Protein AF-A0A2K9F4U9-F1 (afdb_monomer_lite)

Foldseek 3Di:
DDFPPDEAEDEDALVRVLVVVLVQVVLLQVVLCVVLVDDPVLNVVVVVVSVVVSVVSVQQVLQDAFAWDQGSVRHIYTYGYCVSCLQAQQNDDLSNQLRVQLRSVLSVLCVLAVPLCSCPPPSCCVSSVNPQFPVQLQSSQVSNLRSQVSSCVVVVHGRDPCDPSGRDHHPSNVVVCVVCVVVCCSRHPLLNVLCCCQACNDPVGHHCHPVLVSLLSLDPQLTHGPVCSVPSPVSCVRCVVVSVPDDPPDNDDPDPDD

Radius of gyration: 19.05 Å; chains: 1; bounding box: 49×37×53 Å

Sequence (258 aa):
MGLPAELTIRMFNPRAWRTRVMDNMRGMFAEEVRALTPDPLAVKNAYRQLRVQGVGLRLTWMLFGPRTVTLPDGTREIWFMPDSARHAGIYHHDELTLAFAHELIHPAQHHRSPELLATFGTPFPQQRGLAGRAVMPFVEGHATWGGIRIATEVLGHAPEKNGPDRQTPSRRFRFWHRGFRDSRKATYEDPVAFFTQVIEGTDEEPGLGVDRFNGVWADIDCFPTTEEMSNAKRWLERVRPLLAETHPGSSVRIGDDR

Structure (mmCIF, N/CA/C/O backbone):
data_AF-A0A2K9F4U9-F1
#
_entry.id   AF-A0A2K9F4U9-F1
#
loop_
_atom_site.group_PDB
_atom_site.id
_atom_site.type_symbol
_atom_site.label_atom_id
_atom_site.label_alt_id
_atom_site.label_comp_id
_atom_site.label_asym_id
_atom_site.label_entity_id
_atom_site.label_seq_id
_atom_site.pdbx_PDB_ins_code
_atom_site.Cartn_x
_atom_site.Cartn_y
_atom_site.Cartn_z
_atom_site.occupancy
_atom_site.B_iso_or_equiv
_atom_site.auth_seq_id
_atom_site.auth_comp_id
_atom_site.auth_asym_id
_atom_site.auth_atom_id
_atom_site.pdbx_PDB_model_num
ATOM 1 N N . MET A 1 1 ? -10.613 -20.099 6.092 1.00 45.94 1 MET A N 1
ATOM 2 C CA . MET A 1 1 ? -9.183 -20.354 5.804 1.00 45.94 1 MET A CA 1
ATOM 3 C C . MET A 1 1 ? -8.356 -19.245 6.440 1.00 45.94 1 MET A C 1
ATOM 5 O O . MET A 1 1 ? -8.706 -18.089 6.233 1.00 45.94 1 MET A O 1
ATOM 9 N N . GLY A 1 2 ? -7.356 -19.596 7.256 1.00 56.34 2 GLY A N 1
ATOM 10 C CA . GLY A 1 2 ? -6.554 -18.660 8.063 1.00 56.34 2 GLY A CA 1
ATOM 11 C C . GLY A 1 2 ? -5.417 -17.974 7.296 1.00 56.34 2 GLY A C 1
ATOM 12 O O . GLY A 1 2 ? -5.205 -18.274 6.126 1.00 56.34 2 GLY A O 1
ATOM 13 N N . LEU A 1 3 ? -4.726 -17.048 7.969 1.00 67.69 3 LEU A N 1
ATOM 14 C CA . LEU A 1 3 ? -3.508 -16.366 7.500 1.00 67.69 3 LEU A CA 1
ATOM 15 C C . LEU A 1 3 ? -2.407 -17.373 7.098 1.00 67.69 3 LEU A C 1
ATOM 17 O O . LEU A 1 3 ? -2.461 -18.523 7.544 1.00 67.69 3 LEU A O 1
ATOM 21 N N . PRO A 1 4 ? -1.406 -16.974 6.282 1.00 67.81 4 PRO A N 1
ATOM 22 C CA . PRO A 1 4 ? -0.269 -17.843 5.979 1.00 67.81 4 PRO A CA 1
ATOM 23 C C . PRO A 1 4 ? 0.388 -18.346 7.271 1.00 67.81 4 PRO A C 1
ATOM 25 O O . PRO A 1 4 ? 0.605 -17.571 8.201 1.00 67.81 4 PRO A O 1
ATOM 28 N N . ALA A 1 5 ? 0.691 -19.647 7.317 1.00 72.19 5 ALA A N 1
ATOM 29 C CA . ALA A 1 5 ? 1.246 -20.304 8.503 1.00 72.19 5 ALA A CA 1
ATOM 30 C C . ALA A 1 5 ? 2.619 -19.741 8.905 1.00 72.19 5 ALA A C 1
ATOM 32 O O . ALA A 1 5 ? 2.974 -19.755 10.080 1.00 72.19 5 ALA A O 1
ATOM 33 N N . GLU A 1 6 ? 3.368 -19.223 7.931 1.00 82.19 6 GLU A N 1
ATOM 34 C CA . GLU A 1 6 ? 4.680 -18.623 8.130 1.00 82.19 6 GLU A CA 1
ATOM 35 C C . GLU A 1 6 ? 4.812 -17.355 7.281 1.00 82.19 6 GLU A C 1
ATOM 37 O O . GLU A 1 6 ? 4.366 -17.303 6.133 1.00 82.19 6 GLU A O 1
ATOM 42 N N . LEU A 1 7 ? 5.460 -16.333 7.843 1.00 87.06 7 LEU A N 1
ATOM 43 C CA . LEU A 1 7 ? 5.813 -15.105 7.141 1.00 87.06 7 LEU A CA 1
ATOM 44 C C . LEU A 1 7 ? 7.300 -14.825 7.336 1.00 87.06 7 LEU A C 1
ATOM 46 O O . LEU A 1 7 ? 7.783 -14.695 8.460 1.00 87.06 7 LEU A O 1
ATOM 50 N N . THR A 1 8 ? 8.032 -14.704 6.231 1.00 93.19 8 THR A N 1
ATOM 51 C CA . THR A 1 8 ? 9.468 -14.418 6.278 1.00 93.19 8 THR A CA 1
ATOM 52 C C . THR A 1 8 ? 9.719 -12.914 6.253 1.00 93.19 8 THR A C 1
ATOM 54 O O . THR A 1 8 ? 9.313 -12.224 5.316 1.00 93.19 8 THR A O 1
ATOM 57 N N . ILE A 1 9 ? 10.470 -12.414 7.238 1.00 94.94 9 ILE A N 1
ATOM 58 C CA . ILE A 1 9 ? 11.020 -11.055 7.232 1.00 94.94 9 ILE A CA 1
ATOM 59 C C . ILE A 1 9 ? 12.493 -11.131 6.828 1.00 94.94 9 ILE A C 1
ATOM 61 O O . ILE A 1 9 ? 13.310 -11.742 7.518 1.00 94.94 9 ILE A O 1
ATOM 65 N N . ARG A 1 10 ? 12.857 -10.501 5.708 1.00 96.38 10 ARG A N 1
ATOM 66 C CA . ARG A 1 10 ? 14.240 -10.441 5.221 1.00 96.38 10 ARG A CA 1
ATOM 67 C C . ARG A 1 10 ? 14.824 -9.054 5.390 1.00 96.38 10 ARG A C 1
ATOM 69 O O . ARG A 1 10 ? 14.251 -8.061 4.947 1.00 96.38 10 ARG A O 1
ATOM 76 N N . MET A 1 11 ? 16.017 -9.005 5.966 1.00 96.75 11 MET A N 1
ATOM 77 C CA . MET A 1 11 ? 16.773 -7.770 6.121 1.00 96.75 11 MET A CA 1
ATOM 78 C C . MET A 1 11 ? 17.821 -7.627 5.026 1.00 96.75 11 MET A C 1
ATOM 80 O O . MET A 1 11 ? 18.523 -8.579 4.685 1.00 96.75 11 MET A O 1
ATOM 84 N N . PHE A 1 12 ? 17.961 -6.412 4.509 1.00 96.50 12 PHE A N 1
ATOM 85 C CA . PHE A 1 12 ? 18.900 -6.103 3.441 1.00 96.50 12 PHE A CA 1
ATOM 86 C C . PHE A 1 12 ? 19.674 -4.823 3.733 1.00 96.50 12 PHE A C 1
ATOM 88 O O . PHE A 1 12 ? 19.147 -3.860 4.291 1.00 96.50 12 PHE A O 1
ATOM 95 N N . ASN A 1 13 ? 20.913 -4.771 3.242 1.00 96.38 13 ASN A N 1
ATOM 96 C CA . ASN A 1 13 ? 21.554 -3.486 2.981 1.00 96.38 13 ASN A CA 1
ATOM 97 C C . ASN A 1 13 ? 20.950 -2.842 1.709 1.00 96.38 13 ASN A C 1
ATOM 99 O O . ASN A 1 13 ? 20.410 -3.557 0.855 1.00 96.38 13 ASN A O 1
ATOM 103 N N . PRO A 1 14 ? 21.086 -1.517 1.512 1.00 94.56 14 PRO A N 1
ATOM 104 C CA . PRO A 1 14 ? 20.441 -0.821 0.393 1.00 94.56 14 PRO A CA 1
ATOM 105 C C . PRO A 1 14 ? 20.809 -1.349 -1.003 1.00 94.56 14 PRO A C 1
ATOM 107 O O . PRO A 1 14 ? 19.985 -1.341 -1.921 1.00 94.56 14 PRO A O 1
ATOM 110 N N . ARG A 1 15 ? 22.049 -1.824 -1.194 1.00 94.88 15 ARG A N 1
ATOM 111 C CA . ARG A 1 15 ? 22.501 -2.365 -2.486 1.00 94.88 15 ARG A CA 1
ATOM 112 C C . ARG A 1 15 ? 21.833 -3.706 -2.786 1.00 94.88 15 ARG A C 1
ATOM 114 O O . ARG A 1 15 ? 21.374 -3.902 -3.915 1.00 94.88 15 ARG A O 1
ATOM 121 N N . ALA A 1 16 ? 21.798 -4.601 -1.802 1.00 96.12 16 ALA A N 1
ATOM 122 C CA . ALA A 1 16 ? 21.159 -5.907 -1.912 1.00 96.12 16 ALA A CA 1
ATOM 123 C C . ALA A 1 16 ? 19.650 -5.753 -2.131 1.00 96.12 16 ALA A C 1
ATOM 125 O O . ALA A 1 16 ? 19.118 -6.323 -3.080 1.00 96.12 16 ALA A O 1
ATOM 126 N N . TRP A 1 17 ? 18.999 -4.885 -1.348 1.00 95.75 17 TRP A N 1
ATOM 127 C CA . TRP A 1 17 ? 17.575 -4.583 -1.490 1.00 95.75 17 TRP A CA 1
ATOM 128 C C . TRP A 1 17 ? 17.225 -4.116 -2.900 1.00 95.75 17 TRP A C 1
ATOM 130 O O . TRP A 1 17 ? 16.372 -4.702 -3.553 1.00 95.75 17 TRP A O 1
ATOM 140 N N . ARG A 1 18 ? 17.933 -3.105 -3.421 1.00 94.94 18 ARG A N 1
ATOM 141 C CA . ARG A 1 18 ? 17.656 -2.576 -4.763 1.00 94.94 18 ARG A CA 1
ATOM 142 C C . ARG A 1 18 ? 17.819 -3.646 -5.840 1.00 94.94 18 ARG A C 1
ATOM 144 O O . ARG A 1 18 ? 17.037 -3.678 -6.781 1.00 94.94 18 ARG A O 1
ATOM 151 N N . THR A 1 19 ? 18.846 -4.486 -5.723 1.00 94.94 19 THR A N 1
ATOM 152 C CA . THR A 1 19 ? 19.072 -5.588 -6.671 1.00 94.94 19 THR A CA 1
ATOM 153 C C . THR A 1 19 ? 17.878 -6.537 -6.645 1.00 94.94 19 THR A C 1
ATOM 155 O O . THR A 1 19 ? 17.263 -6.769 -7.680 1.00 94.94 19 THR A O 1
ATOM 158 N N . ARG A 1 20 ? 17.465 -6.956 -5.445 1.00 94.88 20 ARG A N 1
ATOM 159 C CA . ARG A 1 20 ? 16.332 -7.857 -5.242 1.00 94.88 20 ARG A CA 1
ATOM 160 C C . ARG A 1 20 ? 15.001 -7.267 -5.729 1.00 94.88 20 ARG A C 1
ATOM 162 O O . ARG A 1 20 ? 14.252 -7.968 -6.398 1.00 94.88 20 ARG A O 1
ATOM 169 N N . VAL A 1 21 ? 14.735 -5.983 -5.474 1.00 93.31 21 VAL A N 1
ATOM 170 C CA . VAL A 1 21 ? 13.553 -5.270 -5.999 1.00 93.31 21 VAL A CA 1
ATOM 171 C C . VAL A 1 21 ? 13.544 -5.267 -7.521 1.00 93.31 21 VAL A C 1
ATOM 173 O O . VAL A 1 21 ? 12.526 -5.596 -8.122 1.00 93.31 21 VAL A O 1
ATOM 176 N N . MET A 1 22 ? 14.671 -4.932 -8.152 1.00 93.50 22 MET A N 1
ATOM 177 C CA . MET A 1 22 ? 14.753 -4.901 -9.611 1.00 93.50 22 MET A CA 1
ATOM 178 C C . MET A 1 22 ? 14.579 -6.286 -10.230 1.00 93.50 22 MET A C 1
ATOM 180 O O . MET A 1 22 ? 13.930 -6.400 -11.266 1.00 93.50 22 MET A O 1
ATOM 184 N N . ASP A 1 23 ? 15.136 -7.328 -9.616 1.00 93.50 23 ASP A N 1
ATOM 185 C CA . ASP A 1 23 ? 14.969 -8.701 -10.093 1.00 93.50 23 ASP A CA 1
ATOM 186 C C . ASP A 1 23 ? 13.518 -9.168 -9.943 1.00 93.50 23 ASP A C 1
ATOM 188 O O . ASP A 1 23 ? 12.963 -9.734 -10.882 1.00 93.50 23 ASP A O 1
ATOM 192 N N . ASN A 1 24 ? 12.868 -8.837 -8.824 1.00 91.81 24 ASN A N 1
ATOM 193 C CA . ASN A 1 24 ? 11.456 -9.143 -8.609 1.00 91.81 24 ASN A CA 1
ATOM 194 C C . ASN A 1 24 ? 10.552 -8.441 -9.626 1.00 91.81 24 ASN A C 1
ATOM 196 O O . ASN A 1 24 ? 9.733 -9.083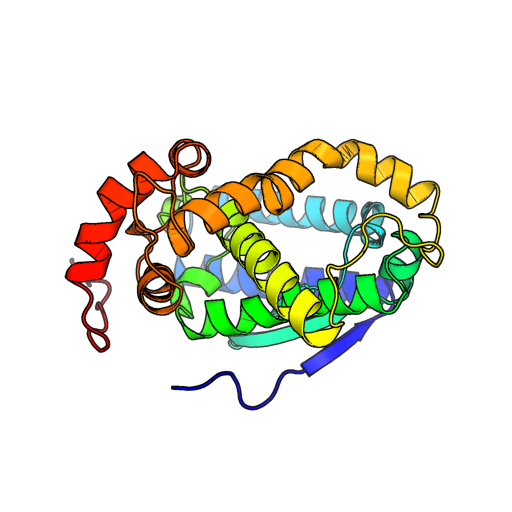 -10.274 1.00 91.81 24 ASN A O 1
ATOM 200 N N . MET A 1 25 ? 10.755 -7.136 -9.836 1.00 90.62 25 MET A N 1
ATOM 201 C CA . MET A 1 25 ? 10.002 -6.368 -10.831 1.00 90.62 25 MET A CA 1
ATOM 202 C C . MET A 1 25 ? 10.194 -6.918 -12.249 1.00 90.62 25 MET A C 1
ATOM 204 O O . MET A 1 25 ? 9.241 -6.952 -13.019 1.00 90.62 25 MET A O 1
ATOM 208 N N . ARG A 1 26 ? 11.405 -7.372 -12.610 1.00 91.31 26 ARG A N 1
ATOM 209 C CA . ARG A 1 26 ? 11.649 -8.032 -13.906 1.00 91.31 26 ARG A CA 1
ATOM 210 C C . ARG A 1 26 ? 10.908 -9.360 -14.022 1.00 91.31 26 ARG A C 1
ATOM 212 O O . ARG A 1 26 ? 10.376 -9.630 -15.094 1.00 91.31 26 ARG A O 1
ATOM 219 N N . GLY A 1 27 ? 10.892 -10.163 -12.956 1.00 90.06 27 GLY A N 1
ATOM 220 C CA . GLY A 1 27 ? 10.167 -11.434 -12.901 1.00 90.06 27 GLY A CA 1
ATOM 221 C C . GLY A 1 27 ? 8.668 -11.236 -13.112 1.00 90.06 27 GLY A C 1
ATOM 222 O O . GLY A 1 27 ? 8.122 -11.756 -14.081 1.00 90.06 27 GLY A O 1
ATOM 223 N N . MET A 1 28 ? 8.050 -10.378 -12.294 1.00 88.19 28 MET A N 1
ATOM 224 C CA . MET A 1 28 ? 6.629 -10.027 -12.416 1.00 88.19 28 MET A CA 1
ATOM 225 C C . MET A 1 28 ? 6.300 -9.452 -13.800 1.00 88.19 28 MET A C 1
ATOM 227 O O . MET A 1 28 ? 5.303 -9.809 -14.417 1.00 88.19 28 MET A O 1
ATOM 231 N N . PHE A 1 29 ? 7.167 -8.587 -14.335 1.00 89.62 29 PHE A N 1
ATOM 232 C CA . PHE A 1 29 ? 6.974 -8.024 -15.669 1.00 89.62 29 PHE A CA 1
ATOM 233 C C . PHE A 1 29 ? 7.012 -9.098 -16.768 1.00 89.62 29 PHE A C 1
ATOM 235 O O . PHE A 1 29 ? 6.195 -9.075 -17.685 1.00 89.62 29 PHE A O 1
ATOM 242 N N . ALA A 1 30 ? 7.941 -10.053 -16.685 1.00 89.38 30 ALA A N 1
ATOM 243 C CA . ALA A 1 30 ? 8.022 -11.158 -17.638 1.00 89.38 30 ALA A CA 1
ATOM 244 C C . ALA A 1 30 ? 6.801 -12.090 -17.556 1.00 89.38 30 ALA A C 1
ATOM 246 O O . ALA A 1 30 ? 6.380 -12.641 -18.571 1.00 89.38 30 ALA A O 1
ATOM 247 N N . GLU A 1 31 ? 6.221 -12.269 -16.370 1.00 88.44 31 GLU A N 1
ATOM 248 C CA . GLU A 1 31 ? 4.958 -12.990 -16.186 1.00 88.44 31 GLU A CA 1
ATOM 249 C C . GLU A 1 31 ? 3.781 -12.257 -16.825 1.00 88.44 31 GLU A C 1
ATOM 251 O O . GLU A 1 31 ? 3.060 -12.869 -17.608 1.00 88.44 31 GLU A O 1
ATOM 256 N N . GLU A 1 32 ? 3.647 -10.948 -16.604 1.00 89.12 32 GLU A N 1
ATOM 257 C CA . GLU A 1 32 ? 2.588 -10.139 -17.223 1.00 89.12 32 GLU A CA 1
ATOM 258 C C . GLU A 1 32 ? 2.671 -10.145 -18.754 1.00 89.12 32 GLU A C 1
ATOM 260 O O . GLU A 1 32 ? 1.657 -10.303 -19.431 1.00 89.12 32 GLU A O 1
ATOM 265 N N . VAL A 1 33 ? 3.877 -10.026 -19.324 1.00 90.88 33 VAL A N 1
ATOM 266 C CA . VAL A 1 33 ? 4.064 -10.086 -20.783 1.00 90.88 33 VAL A CA 1
ATOM 267 C C . VAL A 1 33 ? 3.671 -11.455 -21.341 1.00 90.88 33 VAL A C 1
ATOM 269 O O . VAL A 1 33 ? 3.057 -11.518 -22.404 1.00 90.88 33 VAL A O 1
ATOM 272 N N . ARG A 1 34 ? 3.991 -12.548 -20.635 1.00 90.25 34 ARG A N 1
ATOM 273 C CA . ARG A 1 34 ? 3.574 -13.900 -21.041 1.00 90.25 34 ARG A CA 1
ATOM 274 C C . ARG A 1 34 ? 2.063 -14.093 -20.937 1.00 90.25 34 ARG A C 1
ATOM 276 O O . ARG A 1 34 ? 1.495 -14.738 -21.806 1.00 90.25 34 ARG A O 1
ATOM 283 N N . ALA A 1 35 ? 1.438 -13.557 -19.891 1.00 88.81 35 ALA A N 1
ATOM 284 C CA . ALA A 1 35 ? 0.016 -13.743 -19.628 1.00 88.81 35 ALA A CA 1
ATOM 285 C C . ALA A 1 35 ? -0.880 -12.915 -20.560 1.00 88.81 35 ALA A C 1
ATOM 287 O O . ALA A 1 35 ? -1.912 -13.402 -21.007 1.00 88.81 35 ALA A O 1
ATOM 288 N N . LEU A 1 36 ? -0.504 -11.666 -20.846 1.00 89.94 36 LEU A N 1
ATOM 289 C CA . LEU A 1 36 ? -1.352 -10.725 -21.587 1.00 89.94 36 LEU A CA 1
ATOM 290 C C . LEU A 1 36 ? -0.991 -10.612 -23.067 1.00 89.94 36 LEU A C 1
ATOM 292 O O . LEU A 1 36 ? -1.756 -10.043 -23.840 1.00 89.94 36 LEU A O 1
ATOM 296 N N . THR A 1 37 ? 0.173 -11.130 -23.469 1.00 91.31 37 THR A N 1
ATOM 297 C CA . THR A 1 37 ? 0.702 -11.023 -24.841 1.00 91.31 37 THR A CA 1
ATOM 298 C C . THR A 1 37 ? 0.572 -9.597 -25.423 1.00 91.31 37 THR A C 1
ATOM 300 O O . THR A 1 37 ? 0.036 -9.406 -26.515 1.00 91.31 37 THR A O 1
ATOM 303 N N . PRO A 1 38 ? 1.006 -8.556 -24.684 1.00 90.00 38 PRO A N 1
ATOM 304 C CA . PRO A 1 38 ? 0.778 -7.169 -25.066 1.00 90.00 38 PRO A CA 1
ATOM 305 C C . PRO A 1 38 ? 1.554 -6.791 -26.332 1.00 90.00 38 PRO A C 1
ATOM 307 O O . PRO A 1 38 ? 2.563 -7.405 -26.685 1.00 90.00 38 PRO A O 1
ATOM 310 N N . ASP A 1 39 ? 1.106 -5.718 -26.981 1.00 92.62 39 ASP A N 1
ATOM 311 C CA . ASP A 1 39 ? 1.761 -5.167 -28.166 1.00 92.62 39 ASP A CA 1
ATOM 312 C C . ASP A 1 39 ? 3.266 -4.864 -27.914 1.00 92.62 39 ASP A C 1
ATOM 314 O O . ASP A 1 39 ? 3.640 -4.365 -26.841 1.00 92.62 39 ASP A O 1
ATOM 318 N N . PRO A 1 40 ? 4.158 -5.117 -28.896 1.00 93.44 40 PRO A N 1
ATOM 319 C CA . PRO A 1 40 ? 5.594 -4.883 -28.747 1.00 93.44 40 PRO A CA 1
ATOM 320 C C . PRO A 1 40 ? 5.994 -3.458 -28.329 1.00 93.44 40 PRO A C 1
ATOM 322 O O . PRO A 1 40 ? 6.989 -3.284 -27.613 1.00 93.44 40 PRO A O 1
ATOM 325 N N . LEU A 1 41 ? 5.256 -2.424 -28.750 1.00 93.75 41 LEU A N 1
ATOM 326 C CA . LEU A 1 41 ? 5.534 -1.046 -28.340 1.00 93.75 41 LEU A CA 1
ATOM 327 C C . LEU A 1 41 ? 5.185 -0.834 -26.859 1.00 93.75 41 LEU A C 1
ATOM 329 O O . LEU A 1 41 ? 5.966 -0.199 -26.141 1.00 93.75 41 LEU A O 1
ATOM 333 N N . ALA A 1 42 ? 4.083 -1.412 -26.375 1.00 91.75 42 ALA A N 1
ATOM 334 C CA . ALA A 1 42 ? 3.734 -1.411 -24.953 1.00 91.75 42 ALA A CA 1
ATOM 335 C C . ALA A 1 42 ? 4.815 -2.103 -24.100 1.00 91.75 42 ALA A C 1
ATOM 337 O O . ALA A 1 42 ? 5.274 -1.532 -23.104 1.00 91.75 42 ALA A O 1
ATOM 338 N N . VAL A 1 43 ? 5.316 -3.265 -24.540 1.00 93.81 43 VAL A N 1
ATOM 339 C CA . VAL A 1 43 ? 6.429 -3.977 -23.878 1.00 93.81 43 VAL A CA 1
ATOM 340 C C . VAL A 1 43 ? 7.681 -3.100 -23.800 1.00 93.81 43 VAL A C 1
ATOM 342 O O . VAL A 1 43 ? 8.296 -2.956 -22.738 1.00 93.81 43 VAL A O 1
ATOM 345 N N . LYS A 1 44 ? 8.056 -2.461 -24.916 1.00 93.62 44 LYS A N 1
ATOM 346 C CA . LYS A 1 44 ? 9.224 -1.569 -24.986 1.00 93.62 44 LYS A CA 1
ATOM 347 C C . LYS A 1 44 ? 9.098 -0.384 -24.025 1.00 93.62 44 LYS A C 1
ATOM 349 O O . LYS A 1 44 ? 10.070 -0.036 -23.346 1.00 93.62 44 LYS A O 1
ATOM 354 N N . ASN A 1 45 ? 7.920 0.233 -23.957 1.00 91.81 45 ASN A N 1
ATOM 355 C CA . ASN A 1 45 ? 7.655 1.366 -23.073 1.00 91.81 45 ASN A CA 1
ATOM 356 C C . ASN A 1 45 ? 7.737 0.968 -21.599 1.00 91.81 45 ASN A C 1
ATOM 358 O O . ASN A 1 45 ? 8.381 1.668 -20.812 1.00 91.81 45 ASN A O 1
ATOM 362 N N . ALA A 1 46 ? 7.177 -0.180 -21.231 1.00 89.81 46 ALA A N 1
ATOM 363 C CA . ALA A 1 46 ? 7.224 -0.650 -19.857 1.00 89.81 46 ALA A CA 1
ATOM 364 C C . ALA A 1 46 ? 8.650 -1.041 -19.413 1.00 89.81 46 ALA A C 1
ATOM 366 O O . ALA A 1 46 ? 9.090 -0.636 -18.334 1.00 89.81 46 ALA A O 1
ATOM 367 N N . TYR A 1 47 ? 9.459 -1.680 -20.270 1.00 90.94 47 TYR A N 1
ATOM 368 C CA . TYR A 1 47 ? 10.885 -1.895 -19.965 1.00 90.94 47 TYR A CA 1
ATOM 369 C C . TYR A 1 47 ? 11.664 -0.585 -19.791 1.00 90.94 47 TYR A C 1
ATOM 371 O O . TYR A 1 47 ? 12.587 -0.509 -18.972 1.00 90.94 47 TYR A O 1
ATOM 379 N N . ARG A 1 48 ? 11.317 0.466 -20.545 1.00 92.38 48 ARG A N 1
ATOM 380 C CA . ARG A 1 48 ? 11.915 1.795 -20.360 1.00 92.38 48 ARG A CA 1
ATOM 381 C C . ARG A 1 48 ? 11.556 2.370 -18.990 1.00 92.38 48 ARG A C 1
ATOM 383 O O . ARG A 1 48 ? 12.450 2.877 -18.313 1.00 92.38 48 ARG A O 1
ATOM 390 N N . GLN A 1 49 ? 10.299 2.255 -18.562 1.00 89.56 49 GLN A N 1
ATOM 391 C CA . GLN A 1 49 ? 9.867 2.679 -17.226 1.00 89.56 49 GLN A CA 1
ATOM 392 C C . GLN A 1 49 ? 10.604 1.910 -16.123 1.00 89.56 49 GLN A C 1
ATOM 394 O O . GLN A 1 49 ? 11.123 2.533 -15.198 1.00 89.56 49 GLN A O 1
ATOM 399 N N . LEU A 1 50 ? 10.761 0.590 -16.262 1.00 89.81 50 LEU A N 1
ATOM 400 C CA . LEU A 1 50 ? 11.505 -0.235 -15.306 1.00 89.81 50 LEU A CA 1
ATOM 401 C C . LEU A 1 50 ? 12.964 0.232 -15.142 1.00 89.81 50 LEU A C 1
ATOM 403 O O . LEU A 1 50 ? 13.488 0.302 -14.030 1.00 89.81 50 LEU A O 1
ATOM 407 N N . ARG A 1 51 ? 13.631 0.627 -16.236 1.00 90.56 51 ARG A N 1
ATOM 408 C CA . ARG A 1 51 ? 14.989 1.204 -16.168 1.00 90.56 51 ARG A CA 1
ATOM 409 C C . ARG A 1 51 ? 15.019 2.525 -15.396 1.00 90.56 51 ARG A C 1
ATOM 411 O O . ARG A 1 51 ? 15.923 2.728 -14.586 1.00 90.56 51 ARG A O 1
ATOM 418 N N . VAL A 1 52 ? 14.040 3.404 -15.624 1.00 91.50 52 VAL A N 1
ATOM 419 C CA . VAL A 1 52 ? 13.912 4.681 -14.898 1.00 91.50 52 VAL A CA 1
ATOM 420 C C . VAL A 1 52 ? 13.660 4.435 -13.409 1.00 91.50 52 VAL A C 1
ATOM 422 O O . VAL A 1 52 ? 14.310 5.066 -12.572 1.00 91.50 52 VAL A O 1
ATOM 425 N N . GLN A 1 53 ? 12.806 3.467 -13.063 1.00 89.81 53 GLN A N 1
ATOM 426 C CA . GLN A 1 53 ? 12.567 3.075 -11.672 1.00 89.81 53 GLN A CA 1
ATOM 427 C C . GLN A 1 53 ? 13.854 2.622 -10.976 1.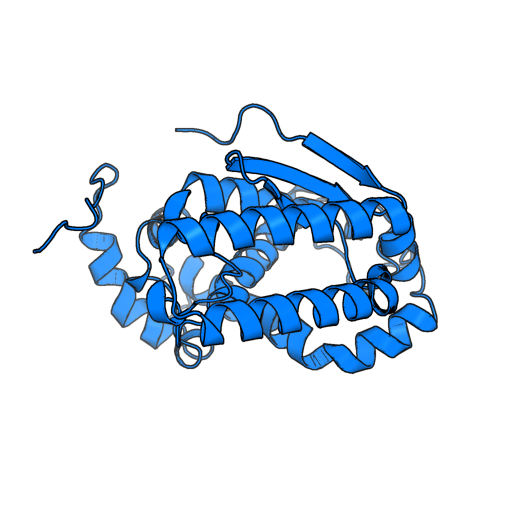00 89.81 53 GLN A C 1
ATOM 429 O O . GLN A 1 53 ? 14.111 3.047 -9.853 1.00 89.81 53 GLN A O 1
ATOM 434 N N . GLY A 1 54 ? 14.720 1.853 -11.644 1.00 90.75 54 GLY A N 1
ATOM 435 C CA . GLY A 1 54 ? 16.006 1.440 -11.069 1.00 90.75 54 GLY A CA 1
ATOM 436 C C . GLY A 1 54 ? 16.914 2.612 -10.669 1.00 90.75 54 GLY A C 1
ATOM 437 O O . GLY A 1 54 ? 17.581 2.561 -9.629 1.00 90.75 54 GLY A O 1
ATOM 438 N N . VAL A 1 55 ? 16.909 3.696 -11.452 1.00 92.19 55 VAL A N 1
ATOM 439 C CA . VAL A 1 55 ? 17.606 4.946 -11.099 1.00 92.19 55 VAL A CA 1
ATOM 440 C C . VAL A 1 55 ? 16.910 5.636 -9.925 1.00 92.19 55 VAL A C 1
ATOM 442 O O . VAL A 1 55 ? 17.585 6.035 -8.976 1.00 92.19 55 VAL A O 1
ATOM 445 N N . GLY A 1 56 ? 15.576 5.709 -9.946 1.00 91.88 56 GLY A N 1
ATOM 446 C CA . GLY A 1 56 ? 14.769 6.245 -8.849 1.00 91.88 56 GLY A CA 1
ATOM 447 C C . GLY A 1 56 ? 15.086 5.569 -7.513 1.00 91.88 56 GLY A C 1
ATOM 448 O O . GLY A 1 56 ? 15.504 6.241 -6.573 1.00 91.88 56 GLY A O 1
ATOM 449 N N . LEU A 1 57 ? 15.030 4.234 -7.463 1.00 93.38 57 LEU A N 1
ATOM 450 C CA . LEU A 1 57 ? 15.326 3.435 -6.267 1.00 93.38 57 LEU A CA 1
ATOM 451 C C . LEU A 1 57 ? 16.730 3.706 -5.714 1.00 93.38 57 LEU A C 1
ATOM 453 O O . LEU A 1 57 ? 16.927 3.748 -4.503 1.00 93.38 57 LEU A O 1
ATOM 457 N N . ARG A 1 58 ? 17.730 3.935 -6.576 1.00 93.50 58 ARG A N 1
ATOM 458 C CA . ARG A 1 58 ? 19.083 4.307 -6.127 1.00 93.50 58 ARG A CA 1
ATOM 459 C C . ARG A 1 58 ? 19.104 5.653 -5.396 1.00 93.50 58 ARG A C 1
ATOM 461 O O . ARG A 1 58 ? 19.927 5.835 -4.495 1.00 93.50 58 ARG A O 1
ATOM 468 N N . LEU A 1 59 ? 18.271 6.601 -5.805 1.00 93.50 59 LEU A N 1
ATOM 469 C CA . LEU A 1 59 ? 18.249 7.946 -5.239 1.00 93.50 59 LEU A CA 1
ATOM 470 C C . LEU A 1 59 ? 17.414 8.014 -3.961 1.00 93.50 59 LEU A C 1
ATOM 472 O O . LEU A 1 59 ? 17.846 8.686 -3.020 1.00 93.50 59 LEU A O 1
ATOM 476 N N . THR A 1 60 ? 16.302 7.273 -3.926 1.00 94.50 60 THR A N 1
ATOM 477 C CA . THR A 1 60 ? 15.228 7.395 -2.931 1.00 94.50 60 THR A CA 1
ATOM 478 C C . THR A 1 60 ? 15.099 6.209 -1.975 1.00 94.50 60 THR A C 1
ATOM 480 O O . THR A 1 60 ? 14.149 6.181 -1.200 1.00 94.50 60 THR A O 1
ATOM 483 N N . TRP A 1 61 ? 16.036 5.250 -1.966 1.00 94.38 61 TRP A N 1
ATOM 484 C CA . TRP A 1 61 ? 15.969 4.057 -1.099 1.00 94.38 61 TRP A CA 1
ATOM 485 C C . TRP A 1 61 ? 15.696 4.361 0.386 1.00 94.38 61 TRP A C 1
ATOM 487 O O . TRP A 1 61 ? 15.103 3.532 1.060 1.00 94.38 61 TRP A O 1
ATOM 497 N N . MET A 1 62 ? 16.087 5.540 0.886 1.00 95.00 62 MET A N 1
ATOM 498 C CA . MET A 1 62 ? 15.858 5.954 2.276 1.00 95.00 62 MET A CA 1
ATOM 499 C C . MET A 1 62 ? 14.405 6.324 2.598 1.00 95.00 62 MET A C 1
ATOM 501 O O . MET A 1 62 ? 14.099 6.633 3.742 1.00 95.00 62 MET A O 1
ATOM 505 N N . LEU A 1 63 ? 13.525 6.388 1.597 1.00 92.06 63 LEU A N 1
ATOM 506 C CA . LEU A 1 63 ? 12.105 6.688 1.788 1.00 92.06 63 LEU A CA 1
ATOM 507 C C . LEU A 1 63 ? 11.259 5.442 2.078 1.00 92.06 63 LEU A C 1
ATOM 509 O O . LEU A 1 63 ? 10.059 5.573 2.326 1.00 92.06 63 LEU A O 1
ATOM 513 N N . PHE A 1 64 ? 11.853 4.252 1.991 1.00 90.50 64 PHE A N 1
ATOM 514 C CA . PHE A 1 64 ? 11.135 2.986 2.073 1.00 90.50 64 PHE A CA 1
ATOM 515 C C . PHE A 1 64 ? 11.237 2.401 3.483 1.00 90.50 64 PHE A C 1
ATOM 517 O O . PHE A 1 64 ? 12.337 2.267 4.019 1.00 90.50 64 PHE A O 1
ATOM 524 N N . GLY A 1 65 ? 10.099 2.060 4.082 1.00 90.50 65 GLY A N 1
ATOM 525 C CA . GLY A 1 65 ? 10.046 1.291 5.326 1.00 90.50 65 GLY A CA 1
ATOM 526 C C . GLY A 1 65 ? 10.222 -0.213 5.080 1.00 90.50 65 GLY A C 1
ATOM 527 O O . GLY A 1 65 ? 10.705 -0.613 4.012 1.00 90.50 65 GLY A O 1
ATOM 528 N N . PRO A 1 66 ? 9.827 -1.055 6.053 1.00 94.31 66 PRO A N 1
ATOM 529 C CA . PRO A 1 66 ? 9.383 -2.415 5.759 1.00 94.31 66 PRO A CA 1
ATOM 530 C C . PRO A 1 66 ? 8.429 -2.415 4.554 1.00 94.31 66 PRO A C 1
ATOM 532 O O . PRO A 1 66 ? 7.721 -1.436 4.339 1.00 94.31 66 PRO A O 1
ATOM 535 N N . ARG A 1 67 ? 8.470 -3.466 3.734 1.00 93.31 67 ARG A N 1
ATOM 536 C CA . ARG A 1 67 ? 7.598 -3.607 2.566 1.00 93.31 67 ARG A CA 1
ATOM 537 C C . ARG A 1 67 ? 7.269 -5.064 2.305 1.00 93.31 67 ARG A C 1
ATOM 539 O O . ARG A 1 67 ? 8.176 -5.866 2.089 1.00 93.31 67 ARG A O 1
ATOM 546 N N . THR A 1 68 ? 5.991 -5.370 2.213 1.00 93.00 68 THR A N 1
ATOM 547 C CA . THR A 1 68 ? 5.474 -6.651 1.770 1.00 93.00 68 THR A CA 1
ATOM 548 C C . THR A 1 68 ? 5.663 -6.757 0.274 1.00 93.00 68 THR A C 1
ATOM 550 O O . THR A 1 68 ? 5.341 -5.850 -0.499 1.00 93.00 68 THR A O 1
ATOM 553 N N . VAL A 1 69 ? 6.228 -7.878 -0.141 1.00 90.38 69 VAL A N 1
ATOM 554 C CA . VAL A 1 69 ? 6.464 -8.184 -1.538 1.00 90.38 69 VAL A CA 1
ATOM 555 C C . VAL A 1 69 ? 5.865 -9.528 -1.899 1.00 90.38 69 VAL A C 1
ATOM 557 O O . VAL A 1 69 ? 5.840 -10.474 -1.112 1.00 90.38 69 VAL A O 1
ATOM 560 N N . THR A 1 70 ? 5.428 -9.580 -3.144 1.00 87.50 70 THR A N 1
ATOM 561 C CA . THR A 1 70 ? 5.001 -10.778 -3.846 1.00 87.50 70 THR A CA 1
ATOM 562 C C . THR A 1 70 ? 6.163 -11.242 -4.707 1.00 87.50 70 THR A C 1
ATOM 564 O O . THR A 1 70 ? 6.626 -10.484 -5.563 1.00 87.50 70 THR A O 1
ATOM 567 N N . LEU A 1 71 ? 6.653 -12.453 -4.449 1.00 86.19 71 LEU A N 1
ATOM 568 C CA . LEU A 1 71 ? 7.604 -13.133 -5.323 1.00 86.19 71 LEU A CA 1
ATOM 569 C C . LEU A 1 71 ? 6.874 -13.753 -6.530 1.00 86.19 71 LEU A C 1
ATOM 571 O O . LEU A 1 71 ? 5.666 -13.989 -6.443 1.00 86.19 71 LEU A O 1
ATOM 575 N N . PRO A 1 72 ? 7.583 -14.048 -7.638 1.00 82.19 72 PRO A N 1
ATOM 576 C CA . PRO A 1 72 ? 6.966 -14.618 -8.843 1.00 82.19 72 PRO A CA 1
ATOM 577 C C . PRO A 1 72 ? 6.289 -15.977 -8.593 1.00 82.19 72 PRO A C 1
ATOM 579 O O . PRO A 1 72 ? 5.269 -16.300 -9.185 1.00 82.19 72 PRO A O 1
ATOM 582 N N . ASP A 1 73 ? 6.806 -16.755 -7.639 1.00 80.38 73 ASP A N 1
ATOM 583 C CA . ASP A 1 73 ? 6.210 -18.029 -7.213 1.00 80.38 73 ASP A CA 1
ATOM 584 C C . ASP A 1 73 ? 4.971 -17.874 -6.306 1.00 80.38 73 ASP A C 1
ATOM 586 O O . ASP A 1 73 ? 4.434 -18.862 -5.811 1.00 80.38 73 ASP A O 1
ATOM 590 N N . GLY A 1 74 ? 4.517 -16.642 -6.061 1.00 80.06 74 GLY A N 1
ATOM 591 C CA . GLY A 1 74 ? 3.386 -16.339 -5.190 1.00 80.06 74 GLY A CA 1
ATOM 592 C C . GLY A 1 74 ? 3.737 -16.248 -3.702 1.00 80.06 74 GLY A C 1
ATOM 593 O O . GLY A 1 74 ? 2.898 -15.811 -2.912 1.00 80.06 74 GLY A O 1
ATOM 594 N N . THR A 1 75 ? 4.970 -16.554 -3.296 1.00 85.44 75 THR A N 1
ATOM 595 C CA . THR A 1 75 ? 5.403 -16.409 -1.900 1.00 85.44 75 THR A CA 1
ATOM 596 C C . THR A 1 75 ? 5.348 -14.943 -1.465 1.00 85.44 75 THR A C 1
ATOM 598 O O . THR A 1 75 ? 5.607 -14.029 -2.258 1.00 85.44 75 THR A O 1
ATOM 601 N N . ARG A 1 76 ? 5.003 -14.700 -0.193 1.00 87.94 76 ARG A N 1
ATOM 602 C CA . ARG A 1 76 ? 4.989 -13.363 0.415 1.00 87.94 76 ARG A CA 1
ATOM 603 C C . ARG A 1 76 ? 6.106 -13.220 1.438 1.00 87.94 76 ARG A C 1
ATOM 605 O O . ARG A 1 76 ? 6.276 -14.065 2.313 1.00 87.94 76 ARG A O 1
ATOM 612 N N . GLU A 1 77 ? 6.843 -12.123 1.342 1.00 92.94 77 GLU A N 1
ATOM 613 C CA . GLU A 1 77 ? 7.901 -11.772 2.289 1.00 92.94 77 GLU A CA 1
ATOM 614 C C . GLU A 1 77 ? 7.768 -10.304 2.687 1.00 92.94 77 GLU A C 1
ATOM 616 O O . GLU A 1 77 ? 7.323 -9.485 1.884 1.00 92.94 77 GLU A O 1
ATOM 621 N N . ILE A 1 78 ? 8.215 -9.944 3.889 1.00 95.12 78 ILE A N 1
ATOM 622 C CA . ILE A 1 78 ? 8.446 -8.542 4.251 1.00 95.12 78 ILE A CA 1
ATOM 623 C C . ILE A 1 78 ? 9.933 -8.255 4.093 1.00 95.12 78 ILE A C 1
ATOM 625 O O . ILE A 1 78 ? 10.784 -8.882 4.722 1.00 95.12 78 ILE A O 1
ATOM 629 N N . TRP A 1 79 ? 10.271 -7.289 3.252 1.00 96.62 79 TRP A N 1
ATOM 630 C CA . TRP A 1 79 ? 11.634 -6.816 3.076 1.00 96.62 79 TRP A CA 1
ATOM 631 C C . TRP A 1 79 ? 11.872 -5.561 3.893 1.00 96.62 79 TRP A C 1
ATOM 633 O O . TRP A 1 79 ? 11.123 -4.593 3.802 1.00 96.62 79 TRP A O 1
ATOM 643 N N . PHE A 1 80 ? 12.959 -5.557 4.655 1.00 96.75 80 PHE A N 1
ATOM 644 C CA . PHE A 1 80 ? 13.296 -4.474 5.560 1.00 96.75 80 PHE A CA 1
ATOM 645 C C . PHE A 1 80 ? 14.733 -3.993 5.353 1.00 96.75 80 PHE A C 1
ATOM 647 O O . PHE A 1 80 ? 15.671 -4.779 5.220 1.00 96.75 80 PHE A O 1
ATOM 654 N N . MET A 1 81 ? 14.910 -2.674 5.343 1.00 96.12 81 MET A N 1
ATOM 655 C CA . MET A 1 81 ? 16.219 -2.025 5.333 1.00 96.12 81 MET A CA 1
ATOM 656 C C . MET A 1 81 ? 16.386 -1.209 6.619 1.00 96.12 81 MET A C 1
ATOM 658 O O . MET A 1 81 ? 15.908 -0.071 6.666 1.00 96.12 81 MET A O 1
ATOM 662 N N . PRO A 1 82 ? 17.106 -1.724 7.634 1.00 95.69 82 PRO A N 1
ATOM 663 C CA . PRO A 1 82 ? 17.355 -0.990 8.876 1.00 95.69 82 PRO A CA 1
ATOM 664 C C . PRO A 1 82 ? 17.928 0.415 8.644 1.00 95.69 82 PRO A C 1
ATOM 666 O O . PRO A 1 82 ? 17.492 1.384 9.260 1.00 95.69 82 PRO A O 1
ATOM 669 N N . ASP A 1 83 ? 18.852 0.558 7.690 1.00 95.75 83 ASP A N 1
ATOM 670 C CA . ASP A 1 83 ? 19.452 1.856 7.361 1.00 95.75 83 ASP A CA 1
ATOM 671 C C . ASP A 1 83 ? 18.429 2.859 6.822 1.00 95.75 83 ASP A C 1
ATOM 673 O O . ASP A 1 83 ? 18.522 4.052 7.107 1.00 95.75 83 ASP A O 1
ATOM 677 N N . SER A 1 84 ? 17.431 2.389 6.070 1.00 96.19 84 SER A N 1
ATOM 678 C CA . SER A 1 84 ? 16.376 3.259 5.550 1.00 96.19 84 SER A CA 1
ATOM 679 C C . SER A 1 84 ? 15.504 3.776 6.688 1.00 96.19 84 SER A C 1
ATOM 681 O O . SER A 1 84 ? 15.279 4.981 6.800 1.00 96.19 84 SER A O 1
ATOM 683 N N . ALA A 1 85 ? 15.115 2.885 7.604 1.00 93.88 85 ALA A N 1
ATOM 684 C CA . ALA A 1 85 ? 14.350 3.244 8.791 1.00 93.88 85 ALA A CA 1
ATOM 685 C C . ALA A 1 85 ? 15.084 4.260 9.680 1.00 93.88 85 ALA A C 1
ATOM 687 O O . ALA A 1 85 ? 14.482 5.241 10.118 1.00 93.88 85 ALA A O 1
ATOM 688 N N . ARG A 1 86 ? 16.402 4.109 9.865 1.00 94.00 86 ARG A N 1
ATOM 689 C CA . ARG A 1 86 ? 17.229 5.110 10.565 1.00 94.00 86 ARG A CA 1
ATOM 690 C C . ARG A 1 86 ? 17.225 6.454 9.843 1.00 94.00 86 ARG A C 1
ATOM 692 O O . ARG A 1 86 ? 17.057 7.498 10.465 1.00 94.00 86 ARG A O 1
ATOM 699 N N . HIS A 1 87 ? 17.378 6.457 8.518 1.00 95.12 87 HIS A N 1
ATOM 700 C CA . HIS A 1 87 ? 17.334 7.696 7.738 1.00 95.12 87 HIS A CA 1
ATOM 701 C C . HIS A 1 87 ? 15.983 8.409 7.816 1.00 95.12 87 HIS A C 1
ATOM 703 O O . HIS A 1 87 ? 15.965 9.646 7.786 1.00 95.12 87 HIS A O 1
ATOM 709 N N . ALA A 1 88 ? 14.896 7.643 7.879 1.00 91.56 88 ALA A N 1
ATOM 710 C CA . ALA A 1 88 ? 13.525 8.120 7.984 1.00 91.56 88 ALA A CA 1
ATOM 711 C C . ALA A 1 88 ? 13.114 8.501 9.415 1.00 91.56 88 ALA A C 1
ATOM 713 O O . ALA A 1 88 ? 12.076 9.136 9.588 1.00 91.56 88 ALA A O 1
ATOM 714 N N . GLY A 1 89 ? 13.929 8.167 10.422 1.00 90.12 89 GLY A N 1
ATOM 715 C CA . GLY A 1 89 ? 13.595 8.419 11.821 1.00 90.12 89 GLY A CA 1
ATOM 716 C C . GLY A 1 89 ? 12.427 7.559 12.305 1.00 90.12 89 GLY A C 1
ATOM 717 O O . GLY A 1 89 ? 11.548 8.063 12.993 1.00 90.12 89 GLY A O 1
ATOM 718 N N . ILE A 1 90 ? 12.383 6.298 11.861 1.00 89.38 90 ILE A N 1
ATOM 719 C CA . ILE A 1 90 ? 11.365 5.298 12.230 1.00 89.38 90 ILE A CA 1
ATOM 720 C C . ILE A 1 90 ? 12.004 4.030 12.816 1.00 89.38 90 ILE A C 1
ATOM 722 O O . ILE A 1 90 ? 11.421 2.957 12.753 1.00 89.38 90 ILE A O 1
ATOM 726 N N . TYR A 1 91 ? 13.245 4.117 13.306 1.00 89.25 91 TYR A N 1
ATOM 727 C CA . TYR A 1 91 ? 13.993 2.985 13.872 1.00 89.25 91 TYR A CA 1
ATOM 728 C C . TYR A 1 91 ? 13.867 2.923 15.405 1.00 89.25 91 TYR A C 1
ATOM 730 O O . TYR A 1 91 ? 14.844 2.665 16.105 1.00 89.25 91 TYR A O 1
ATOM 738 N N . HIS A 1 92 ? 12.666 3.198 15.909 1.00 88.00 92 HIS A N 1
ATOM 739 C CA . HIS A 1 92 ? 12.285 3.136 17.321 1.00 88.00 92 HIS A CA 1
ATOM 740 C C . HIS A 1 92 ? 11.035 2.263 17.487 1.00 88.00 92 HIS A C 1
ATOM 742 O O . HIS A 1 92 ? 10.437 1.847 16.494 1.00 88.00 92 HIS A O 1
ATOM 748 N N . HIS A 1 93 ? 10.715 1.891 18.730 1.00 88.25 93 HIS A N 1
ATOM 749 C CA . HIS A 1 93 ? 9.753 0.827 19.025 1.00 88.25 93 HIS A CA 1
ATOM 750 C C . HIS A 1 93 ? 8.368 1.098 18.428 1.00 88.25 93 HIS A C 1
ATOM 752 O O . HIS A 1 93 ? 7.876 0.267 17.666 1.00 88.25 93 HIS A O 1
ATOM 758 N N . ASP A 1 94 ? 7.786 2.263 18.697 1.00 90.69 94 ASP A N 1
ATOM 759 C CA . ASP A 1 94 ? 6.469 2.656 18.197 1.00 90.69 94 ASP A CA 1
ATOM 760 C C . ASP A 1 94 ? 6.413 2.703 16.673 1.00 90.69 94 ASP A C 1
ATOM 762 O O . ASP A 1 94 ? 5.521 2.120 16.055 1.00 90.69 94 ASP A O 1
ATOM 766 N N . GLU A 1 95 ? 7.375 3.378 16.037 1.00 90.56 95 GLU A N 1
ATOM 767 C CA . GLU A 1 95 ? 7.352 3.555 14.589 1.00 90.56 95 GLU A CA 1
ATOM 768 C C . GLU A 1 95 ? 7.628 2.249 13.847 1.00 90.56 95 GLU A C 1
ATOM 770 O O . GLU A 1 95 ? 7.022 2.010 12.801 1.00 90.56 95 GLU A O 1
ATOM 775 N N . LEU A 1 96 ? 8.506 1.387 14.374 1.00 92.06 96 LEU A N 1
ATOM 776 C CA . LEU A 1 96 ? 8.698 0.046 13.825 1.00 92.06 96 LEU A CA 1
ATOM 777 C C . LEU A 1 96 ? 7.450 -0.809 14.031 1.00 92.06 96 LEU A C 1
ATOM 779 O O . LEU A 1 96 ? 7.059 -1.510 13.101 1.00 92.06 96 LEU A O 1
ATOM 783 N N . THR A 1 97 ? 6.808 -0.731 15.197 1.00 93.69 97 THR A N 1
ATOM 784 C CA . THR A 1 97 ? 5.568 -1.469 15.476 1.00 93.69 97 THR A CA 1
ATOM 785 C C . THR A 1 97 ? 4.474 -1.062 14.499 1.00 93.69 97 THR A C 1
ATOM 787 O O . THR A 1 97 ? 3.897 -1.927 13.848 1.00 93.69 97 THR A O 1
ATOM 790 N N . LEU A 1 98 ? 4.256 0.241 14.297 1.00 94.06 98 LEU A N 1
ATOM 791 C CA . LEU A 1 98 ? 3.309 0.741 13.301 1.00 94.06 98 LEU A CA 1
ATOM 792 C C . LEU A 1 98 ? 3.683 0.310 11.878 1.00 94.06 98 LEU A C 1
ATOM 794 O O . LEU A 1 98 ? 2.818 -0.133 11.124 1.00 94.06 98 LEU A O 1
ATOM 798 N N . ALA A 1 99 ? 4.959 0.415 11.503 1.00 94.50 99 ALA A N 1
ATOM 799 C CA . ALA A 1 99 ? 5.405 0.039 10.167 1.00 94.50 99 ALA A CA 1
ATOM 800 C C . ALA A 1 99 ? 5.199 -1.458 9.890 1.00 94.50 99 ALA A C 1
ATOM 802 O O . ALA A 1 99 ? 4.712 -1.818 8.824 1.00 94.50 99 ALA A O 1
ATOM 803 N N . PHE A 1 100 ? 5.517 -2.340 10.840 1.00 95.50 100 PHE A N 1
ATOM 804 C CA . PHE A 1 100 ? 5.272 -3.774 10.677 1.00 95.50 100 PHE A CA 1
ATOM 805 C C . PHE A 1 100 ? 3.787 -4.131 10.781 1.00 95.50 100 PHE A C 1
ATOM 807 O O . PHE A 1 100 ? 3.340 -4.998 10.038 1.00 95.50 100 PHE A O 1
ATOM 814 N N . ALA A 1 101 ? 3.006 -3.452 11.624 1.00 95.50 101 ALA A N 1
ATOM 815 C CA . ALA A 1 101 ? 1.558 -3.639 11.689 1.00 95.50 101 ALA A CA 1
ATOM 816 C C . ALA A 1 101 ? 0.875 -3.300 10.353 1.00 95.50 101 ALA A C 1
ATOM 818 O O . ALA A 1 101 ? 0.023 -4.061 9.898 1.00 95.50 101 ALA A O 1
ATOM 819 N N . HIS A 1 102 ? 1.290 -2.207 9.696 1.00 96.06 102 HIS A N 1
ATOM 820 C CA . HIS A 1 102 ? 0.873 -1.880 8.325 1.00 96.06 102 HIS A CA 1
ATOM 821 C C . HIS A 1 102 ? 1.218 -3.024 7.370 1.00 96.06 102 HIS A C 1
ATOM 823 O O . HIS A 1 102 ? 0.349 -3.532 6.665 1.00 96.06 102 HIS A O 1
ATOM 829 N N . GLU A 1 103 ? 2.472 -3.481 7.378 1.00 95.12 103 GLU A N 1
ATOM 830 C CA . GLU A 1 103 ? 2.912 -4.514 6.439 1.00 95.12 103 GLU A CA 1
ATOM 831 C C . GLU A 1 103 ? 2.229 -5.869 6.642 1.00 95.12 103 GLU A C 1
ATOM 833 O O . GLU A 1 103 ? 1.935 -6.561 5.672 1.00 95.12 103 GLU A O 1
ATOM 838 N N . LEU A 1 104 ? 1.903 -6.245 7.878 1.00 93.25 104 LEU A N 1
ATOM 839 C CA . LEU A 1 104 ? 1.231 -7.512 8.182 1.00 93.25 104 LEU A CA 1
ATOM 840 C C . LEU A 1 104 ? -0.194 -7.608 7.618 1.00 93.25 104 LEU A C 1
ATOM 842 O O . LEU A 1 104 ? -0.725 -8.713 7.483 1.00 93.25 104 LEU A O 1
ATOM 846 N N . ILE A 1 105 ? -0.803 -6.486 7.229 1.00 93.38 105 ILE A N 1
ATOM 847 C CA . ILE A 1 105 ? -2.126 -6.483 6.598 1.00 93.38 105 ILE A CA 1
ATOM 848 C C . ILE A 1 105 ? -2.057 -6.946 5.144 1.00 93.38 105 ILE A C 1
ATOM 850 O O . ILE A 1 105 ? -2.969 -7.633 4.681 1.00 93.38 105 ILE A O 1
ATOM 854 N N . HIS A 1 106 ? -0.987 -6.637 4.413 1.00 92.75 106 HIS A N 1
ATOM 855 C CA . HIS A 1 106 ? -0.897 -6.990 2.996 1.00 92.75 106 HIS A CA 1
ATOM 856 C C . HIS A 1 106 ? -0.947 -8.504 2.733 1.00 92.75 106 HIS A C 1
ATOM 858 O O . HIS A 1 106 ? -1.696 -8.908 1.841 1.00 92.75 106 HIS A O 1
ATOM 864 N N . PRO A 1 107 ? -0.259 -9.384 3.493 1.00 88.88 107 PRO A N 1
ATOM 865 C CA . PRO A 1 107 ? -0.448 -10.827 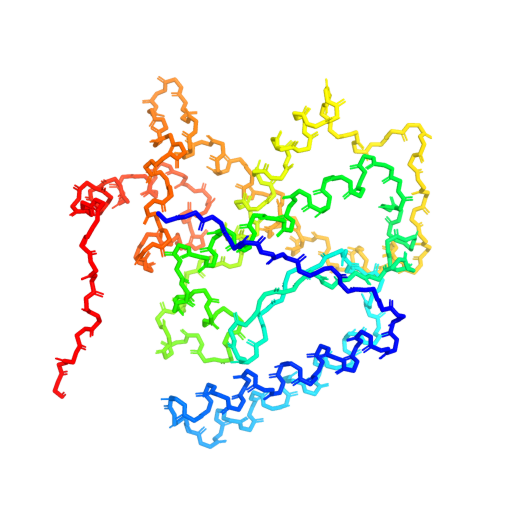3.366 1.00 88.88 107 PRO A CA 1
ATOM 866 C C . PRO A 1 107 ? -1.908 -11.260 3.552 1.00 88.88 107 PRO A C 1
ATOM 868 O O . PRO A 1 107 ? -2.383 -12.115 2.808 1.00 88.88 107 PRO A O 1
ATOM 871 N N . ALA A 1 108 ? -2.642 -10.646 4.486 1.00 87.00 108 ALA A N 1
ATOM 872 C CA . ALA A 1 108 ? -4.056 -10.942 4.713 1.00 87.00 108 ALA A CA 1
ATOM 873 C C . ALA A 1 108 ? -4.940 -10.491 3.538 1.00 87.00 108 ALA A C 1
ATOM 875 O O . ALA A 1 108 ? -5.806 -11.246 3.094 1.00 87.00 108 ALA A O 1
ATOM 876 N N . GLN A 1 109 ? -4.688 -9.295 2.996 1.00 90.00 109 GLN A N 1
ATOM 877 C CA . GLN A 1 109 ? -5.356 -8.792 1.792 1.00 90.00 109 GLN A CA 1
ATOM 878 C C . GLN A 1 109 ? -5.100 -9.736 0.600 1.00 90.00 109 GLN A C 1
ATOM 880 O O . GLN A 1 109 ? -6.035 -10.173 -0.069 1.00 90.00 109 GLN A O 1
ATOM 885 N N . HIS A 1 110 ? -3.837 -10.117 0.369 1.00 86.06 110 HIS A N 1
ATOM 886 C CA . HIS A 1 110 ? -3.448 -11.021 -0.718 1.00 86.06 110 HIS A CA 1
ATOM 887 C C . HIS A 1 110 ? -4.035 -12.419 -0.557 1.00 86.06 110 HIS A C 1
ATOM 889 O O . HIS A 1 110 ? -4.406 -13.031 -1.550 1.00 86.06 110 HIS A O 1
ATOM 895 N N . HIS A 1 111 ? -4.137 -12.927 0.669 1.00 82.19 111 HIS A N 1
ATOM 896 C CA . HIS A 1 111 ? -4.772 -14.216 0.934 1.00 82.19 111 HIS A CA 1
ATOM 897 C C . HIS A 1 111 ? -6.253 -14.220 0.542 1.00 82.19 111 HIS A C 1
ATOM 899 O O . HIS A 1 111 ? -6.769 -15.222 0.055 1.00 82.19 111 HIS A O 1
ATOM 905 N N . ARG A 1 112 ? -6.944 -13.089 0.723 1.00 81.88 112 ARG A N 1
ATOM 906 C CA . ARG A 1 112 ? -8.348 -12.938 0.321 1.00 81.88 112 ARG A CA 1
ATOM 907 C C . ARG A 1 112 ? -8.532 -12.746 -1.179 1.00 81.88 112 ARG A C 1
ATOM 909 O O . ARG A 1 112 ? -9.619 -13.029 -1.669 1.00 81.88 112 ARG A O 1
ATOM 916 N N . SER A 1 113 ? -7.505 -12.283 -1.889 1.00 82.50 113 SER A N 1
ATOM 917 C CA . SER A 1 113 ? -7.582 -12.055 -3.331 1.00 82.50 113 SER A CA 1
ATOM 918 C C . SER A 1 113 ? -6.242 -12.274 -4.035 1.00 82.50 113 SER A C 1
ATOM 920 O O . SER A 1 113 ? -5.573 -11.322 -4.456 1.00 82.50 113 SER A O 1
ATOM 922 N N . PRO A 1 114 ? -5.799 -13.539 -4.137 1.00 79.38 114 PRO A N 1
ATOM 923 C CA . PRO A 1 114 ? -4.468 -13.849 -4.641 1.00 79.38 114 PRO A CA 1
ATOM 924 C C . PRO A 1 114 ? -4.291 -13.387 -6.086 1.00 79.38 114 PRO A C 1
ATOM 926 O O . PRO A 1 114 ? -3.240 -12.843 -6.410 1.00 79.38 114 PRO A O 1
ATOM 929 N N . GLU A 1 115 ? -5.322 -13.538 -6.917 1.00 80.38 115 GLU A N 1
ATOM 930 C CA . GLU A 1 115 ? -5.296 -13.183 -8.337 1.00 80.38 115 GLU A CA 1
ATOM 931 C C . GLU A 1 115 ? -5.369 -11.669 -8.550 1.00 80.38 115 GLU A C 1
ATOM 933 O O . GLU A 1 115 ? -4.492 -11.103 -9.202 1.00 80.38 115 GLU A O 1
ATOM 938 N N . LEU A 1 116 ? -6.351 -10.987 -7.946 1.00 81.38 116 LEU A N 1
ATOM 939 C CA . LEU A 1 116 ? -6.523 -9.544 -8.125 1.00 81.38 116 LEU A CA 1
ATOM 940 C C . LEU A 1 116 ? -5.295 -8.785 -7.627 1.00 81.38 116 LEU A C 1
ATOM 942 O O . LEU A 1 116 ? -4.728 -7.976 -8.361 1.00 81.38 116 LEU A O 1
ATOM 946 N N . LEU A 1 117 ? -4.839 -9.074 -6.404 1.00 82.75 117 LEU A N 1
ATOM 947 C CA . LEU A 1 117 ? -3.729 -8.318 -5.835 1.00 82.75 117 LEU A CA 1
ATOM 948 C C . LEU A 1 117 ? -2.378 -8.723 -6.451 1.00 82.75 117 LEU A C 1
ATOM 950 O O . LEU A 1 117 ? -1.437 -7.935 -6.401 1.00 82.75 117 LEU A O 1
ATOM 954 N N . ALA A 1 118 ? -2.241 -9.912 -7.060 1.00 78.75 118 ALA A N 1
ATOM 955 C CA . ALA A 1 118 ? -1.031 -10.263 -7.819 1.00 78.75 118 ALA A CA 1
ATOM 956 C C . ALA A 1 118 ? -0.828 -9.361 -9.046 1.00 78.75 118 ALA A C 1
ATOM 958 O O . ALA A 1 118 ? 0.308 -9.129 -9.454 1.00 78.75 118 ALA A O 1
ATOM 959 N N . THR A 1 119 ? -1.909 -8.799 -9.593 1.00 76.88 119 THR A N 1
ATOM 960 C CA . THR A 1 119 ? -1.841 -7.847 -10.712 1.00 76.88 119 THR A CA 1
ATOM 961 C C . THR A 1 119 ? -1.515 -6.415 -10.271 1.00 76.88 119 THR A C 1
ATOM 963 O O . THR A 1 119 ? -1.383 -5.515 -11.105 1.00 76.88 119 THR A O 1
ATOM 966 N N . PHE A 1 120 ? -1.345 -6.162 -8.969 1.00 80.19 120 PHE A N 1
ATOM 967 C CA . PHE A 1 120 ? -1.015 -4.828 -8.479 1.00 80.19 120 PHE A CA 1
ATOM 968 C C . PHE A 1 120 ? 0.387 -4.400 -8.886 1.00 80.19 120 PHE A C 1
ATOM 970 O O . PHE A 1 120 ? 1.363 -5.138 -8.778 1.00 80.19 120 PHE A O 1
ATOM 977 N N . GLY A 1 121 ? 0.480 -3.161 -9.368 1.00 78.56 121 GLY A N 1
ATOM 978 C CA . GLY A 1 121 ? 1.702 -2.660 -9.984 1.00 78.56 121 GLY A CA 1
ATOM 979 C C . GLY A 1 121 ? 1.944 -3.214 -11.388 1.00 78.56 121 GLY A C 1
ATOM 980 O O . GLY A 1 121 ? 3.054 -3.046 -11.898 1.00 78.56 121 GLY A O 1
ATOM 981 N N . THR A 1 122 ? 0.935 -3.835 -12.022 1.00 87.25 122 THR A N 1
ATOM 982 C CA . THR A 1 122 ? 1.026 -4.212 -13.433 1.00 87.25 122 THR A CA 1
ATOM 983 C C . THR A 1 122 ? 1.412 -2.990 -14.284 1.00 87.25 122 THR A C 1
ATOM 985 O O . THR A 1 122 ? 0.877 -1.891 -14.100 1.00 87.25 122 THR A O 1
ATOM 988 N N . PRO A 1 123 ? 2.332 -3.155 -15.244 1.00 87.81 123 PRO A N 1
ATOM 989 C CA . PRO A 1 123 ? 2.594 -2.165 -16.292 1.00 87.81 123 PRO A CA 1
ATOM 990 C C . PRO A 1 123 ? 1.403 -1.967 -17.255 1.00 87.81 123 PRO A C 1
ATOM 992 O O . PRO A 1 123 ? 1.429 -1.022 -18.044 1.00 87.81 123 PRO A O 1
ATOM 995 N N . PHE A 1 124 ? 0.390 -2.847 -17.225 1.00 91.12 124 PHE A N 1
ATOM 996 C CA . PHE A 1 124 ? -0.722 -2.892 -18.181 1.00 91.12 124 PHE A CA 1
ATOM 997 C C . PHE A 1 124 ? -2.095 -2.739 -17.489 1.00 91.12 124 PHE A C 1
ATOM 999 O O . PHE A 1 124 ? -2.964 -3.605 -17.615 1.00 91.12 124 PHE A O 1
ATOM 1006 N N . PRO A 1 125 ? -2.342 -1.636 -16.753 1.00 89.25 125 PRO A N 1
ATOM 1007 C CA . PRO A 1 125 ? -3.533 -1.506 -15.911 1.00 89.25 125 PRO A CA 1
ATOM 1008 C C . PRO A 1 125 ? -4.851 -1.531 -16.697 1.00 89.25 125 PRO A C 1
ATOM 1010 O O . PRO A 1 125 ? -5.857 -1.993 -16.169 1.00 89.25 125 PRO A O 1
ATOM 1013 N N . GLN A 1 126 ? -4.866 -1.084 -17.958 1.00 89.75 126 GLN A N 1
ATOM 1014 C CA . GLN A 1 126 ? -6.057 -1.151 -18.815 1.00 89.75 126 GLN A CA 1
ATOM 1015 C C . GLN A 1 126 ? -6.458 -2.599 -19.118 1.00 89.75 126 GLN A C 1
ATOM 1017 O O . GLN A 1 126 ? -7.630 -2.938 -19.014 1.00 89.75 126 GLN A O 1
ATOM 1022 N N . GLN A 1 127 ? -5.487 -3.460 -19.438 1.00 89.75 127 GLN A N 1
ATOM 1023 C CA . GLN A 1 127 ? -5.735 -4.867 -19.775 1.00 89.75 127 GLN A CA 1
ATOM 1024 C C . GLN A 1 127 ? -6.189 -5.689 -18.561 1.00 89.75 127 GLN A C 1
ATOM 1026 O O . GLN A 1 127 ? -6.820 -6.726 -18.722 1.00 89.75 127 GLN A O 1
ATOM 1031 N N . ARG A 1 128 ? -5.892 -5.215 -17.344 1.00 87.75 128 ARG A N 1
ATOM 1032 C CA . ARG A 1 128 ? -6.324 -5.821 -16.076 1.00 87.75 128 ARG A CA 1
ATOM 1033 C C . ARG A 1 128 ? -7.604 -5.202 -15.496 1.00 87.75 128 ARG A C 1
ATOM 1035 O O . ARG A 1 128 ? -7.968 -5.532 -14.377 1.00 87.75 128 ARG A O 1
ATOM 1042 N N . GLY A 1 129 ? -8.257 -4.269 -16.200 1.00 87.75 129 GLY A N 1
ATOM 1043 C CA . GLY A 1 129 ? -9.455 -3.580 -15.693 1.00 87.75 129 GLY A CA 1
ATOM 1044 C C . GLY A 1 129 ? -9.198 -2.647 -14.497 1.00 87.75 129 GLY A C 1
ATOM 1045 O O . GLY A 1 129 ? -10.134 -2.162 -13.870 1.00 87.75 129 GLY A O 1
ATOM 1046 N N . LEU A 1 130 ? -7.930 -2.361 -14.182 1.00 88.94 130 LEU A N 1
ATOM 1047 C CA . LEU A 1 130 ? -7.517 -1.520 -13.051 1.00 88.94 130 LEU A CA 1
ATOM 1048 C C . LEU A 1 130 ? -7.475 -0.028 -13.415 1.00 88.94 130 LEU A C 1
ATOM 1050 O O . LEU A 1 130 ? -7.318 0.829 -12.544 1.00 88.94 130 LEU A O 1
ATOM 1054 N N . ALA A 1 131 ? -7.578 0.307 -14.703 1.00 88.06 131 ALA A N 1
ATOM 1055 C CA . ALA A 1 131 ? -7.565 1.691 -15.157 1.00 88.06 131 ALA A CA 1
ATOM 1056 C C . ALA A 1 131 ? -8.745 2.485 -14.566 1.00 88.06 131 ALA A C 1
ATOM 1058 O O . ALA A 1 131 ? -9.893 2.0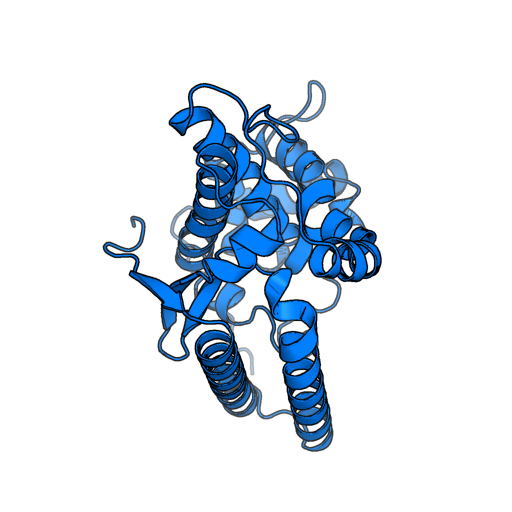60 -14.628 1.00 88.06 131 ALA A O 1
ATOM 1059 N N . GLY A 1 132 ? -8.453 3.656 -13.991 1.00 88.62 132 GLY A N 1
ATOM 1060 C CA . GLY A 1 132 ? -9.457 4.525 -13.361 1.00 88.62 132 GLY A CA 1
ATOM 1061 C C . GLY A 1 132 ? -9.846 4.136 -11.928 1.00 88.62 132 GLY A C 1
ATOM 1062 O O . GLY A 1 132 ? -10.547 4.901 -11.264 1.00 88.62 132 GLY A O 1
ATOM 1063 N N . ARG A 1 133 ? -9.359 2.998 -11.418 1.00 91.81 133 ARG A N 1
ATOM 1064 C CA . ARG A 1 133 ? -9.540 2.591 -10.019 1.00 91.81 133 ARG A CA 1
ATOM 1065 C C . ARG A 1 133 ? -8.432 3.180 -9.146 1.00 91.81 133 ARG A C 1
ATOM 1067 O O . ARG A 1 133 ? -7.260 3.198 -9.524 1.00 91.81 133 ARG A O 1
ATOM 1074 N N . ALA A 1 134 ? -8.782 3.611 -7.940 1.00 92.94 134 ALA A N 1
ATOM 1075 C CA . ALA A 1 134 ? -7.848 4.118 -6.939 1.00 92.94 134 ALA A CA 1
ATOM 1076 C C . ALA A 1 134 ? -7.210 2.975 -6.133 1.00 92.94 134 ALA A C 1
ATOM 1078 O O . ALA A 1 134 ? -7.210 2.979 -4.904 1.00 92.94 134 ALA A O 1
ATOM 1079 N N . VAL A 1 135 ? -6.652 1.988 -6.842 1.00 90.81 135 VAL A N 1
ATOM 1080 C CA . VAL A 1 135 ? -6.145 0.734 -6.263 1.00 90.81 135 VAL A CA 1
ATOM 1081 C C . VAL A 1 135 ? -5.092 0.991 -5.188 1.00 90.81 135 VAL A C 1
ATOM 1083 O O . VAL A 1 135 ? -5.229 0.509 -4.070 1.00 90.81 135 VAL A O 1
ATOM 1086 N N . MET A 1 136 ? -4.062 1.783 -5.506 1.00 90.88 136 MET A N 1
ATOM 1087 C CA . MET A 1 136 ? -2.961 2.043 -4.573 1.00 90.88 136 MET A CA 1
ATOM 1088 C C . MET A 1 136 ? -3.434 2.752 -3.289 1.00 90.88 136 MET A C 1
ATOM 1090 O O . MET A 1 136 ? -3.181 2.207 -2.218 1.00 90.88 136 MET A O 1
ATOM 1094 N N . PRO A 1 137 ? -4.163 3.889 -3.346 1.00 94.31 137 PRO A N 1
ATOM 1095 C CA . PRO A 1 137 ? -4.734 4.504 -2.144 1.00 94.31 137 PRO A CA 1
ATOM 1096 C C . PRO A 1 137 ? -5.661 3.586 -1.342 1.00 94.31 137 PRO A C 1
ATOM 1098 O O . PRO A 1 137 ? -5.665 3.648 -0.118 1.00 94.31 137 PRO A O 1
ATOM 1101 N N . PHE A 1 138 ? -6.443 2.728 -2.001 1.00 95.25 138 PHE A N 1
ATOM 1102 C CA . PHE A 1 138 ? -7.352 1.815 -1.311 1.00 95.25 138 PHE A CA 1
ATOM 1103 C C . PHE A 1 138 ? -6.585 0.730 -0.537 1.00 95.25 138 PHE A C 1
ATOM 1105 O O . PHE A 1 138 ? -6.824 0.497 0.645 1.00 95.25 138 PHE A O 1
ATOM 1112 N N . VAL A 1 139 ? -5.605 0.095 -1.174 1.00 94.25 139 VAL A N 1
ATOM 1113 C CA . VAL A 1 139 ? -4.836 -1.013 -0.586 1.00 94.25 139 VAL A CA 1
ATOM 1114 C C . VAL A 1 139 ? -3.928 -0.527 0.540 1.00 94.25 139 VAL A C 1
ATOM 1116 O O . VAL A 1 139 ? -3.941 -1.090 1.637 1.00 94.25 139 VAL A O 1
ATOM 1119 N N . GLU A 1 140 ? -3.165 0.534 0.274 1.00 94.81 140 GLU A N 1
ATOM 1120 C CA . GLU A 1 140 ? -2.241 1.130 1.241 1.00 94.81 140 GLU A CA 1
ATOM 1121 C C . GLU A 1 140 ? -2.996 1.849 2.356 1.00 94.81 140 GLU A C 1
ATOM 1123 O O . GLU A 1 140 ? -2.629 1.737 3.521 1.00 94.81 140 GLU A O 1
ATOM 1128 N N . GLY A 1 141 ? -4.101 2.518 2.027 1.00 96.31 141 GLY A N 1
ATOM 1129 C CA . GLY A 1 141 ? -4.962 3.165 3.003 1.00 96.31 141 GLY A CA 1
ATOM 1130 C C . GLY A 1 141 ? -5.597 2.189 3.987 1.00 96.31 141 GLY A C 1
ATOM 1131 O O . GLY A 1 141 ? -5.617 2.468 5.184 1.00 96.31 141 GLY A O 1
ATOM 1132 N N . HIS A 1 142 ? -6.065 1.028 3.513 1.00 96.88 142 HIS A N 1
ATOM 1133 C CA . HIS A 1 142 ? -6.610 -0.007 4.391 1.00 96.88 142 HIS A CA 1
ATOM 1134 C C . HIS A 1 142 ? -5.515 -0.588 5.294 1.00 96.88 142 HIS A C 1
ATOM 1136 O O . HIS A 1 142 ? -5.733 -0.771 6.492 1.00 96.88 142 HIS A O 1
ATOM 1142 N N . ALA A 1 143 ? -4.321 -0.824 4.741 1.00 96.38 143 ALA A N 1
ATOM 1143 C CA . ALA A 1 143 ? -3.165 -1.255 5.520 1.00 96.38 143 ALA A CA 1
ATOM 1144 C C . ALA A 1 143 ? -2.753 -0.209 6.569 1.00 96.38 143 ALA A C 1
ATOM 1146 O O . ALA A 1 143 ? -2.485 -0.563 7.713 1.00 96.38 143 ALA A O 1
ATOM 1147 N N . THR A 1 144 ? -2.813 1.086 6.252 1.00 96.75 144 THR A N 1
ATOM 1148 C CA . THR A 1 144 ? -2.552 2.143 7.237 1.00 96.75 144 THR A CA 1
ATOM 1149 C C . THR A 1 144 ? -3.645 2.199 8.306 1.00 96.75 144 THR A C 1
ATOM 1151 O O . THR A 1 144 ? -3.339 2.236 9.496 1.00 96.75 144 THR A O 1
ATOM 1154 N N . TRP A 1 145 ? -4.921 2.155 7.913 1.00 97.12 145 TRP A N 1
ATOM 1155 C CA . TRP A 1 145 ? -6.063 2.176 8.831 1.00 97.12 145 TRP A CA 1
ATOM 1156 C C . TRP A 1 145 ? -6.030 1.010 9.828 1.00 97.12 145 TRP A C 1
ATOM 1158 O O . TRP A 1 145 ? -6.203 1.218 11.034 1.00 97.12 145 TRP A O 1
ATOM 1168 N N . GLY A 1 146 ? -5.780 -0.208 9.344 1.00 96.81 146 GLY A N 1
ATOM 1169 C CA . GLY A 1 146 ? -5.689 -1.389 10.197 1.00 96.81 146 GLY A CA 1
ATOM 1170 C C . GLY A 1 146 ? -4.381 -1.420 10.986 1.00 96.81 146 GLY A C 1
ATOM 1171 O O . GLY A 1 146 ? -4.381 -1.795 12.154 1.00 96.81 146 GLY A O 1
ATOM 1172 N N . GLY A 1 147 ? -3.278 -0.962 10.385 1.00 96.31 147 GLY A N 1
ATOM 1173 C CA . GLY A 1 147 ? -1.963 -0.925 11.015 1.00 96.31 147 GLY A CA 1
ATOM 1174 C C . GLY A 1 147 ? -1.955 -0.017 12.239 1.00 96.31 147 GLY A C 1
ATOM 1175 O O . GLY A 1 147 ? -1.404 -0.389 13.269 1.00 96.31 147 GLY A O 1
ATOM 1176 N N . ILE A 1 148 ? -2.651 1.125 12.171 1.00 95.62 148 ILE A N 1
ATOM 1177 C CA . ILE A 1 148 ? -2.864 2.010 13.325 1.00 95.62 148 ILE A CA 1
ATOM 1178 C C . ILE A 1 148 ? -3.608 1.280 14.450 1.00 95.62 148 ILE A C 1
ATOM 1180 O O . ILE A 1 148 ? -3.206 1.404 15.604 1.00 95.62 148 ILE A O 1
ATOM 1184 N N . ARG A 1 149 ? -4.661 0.512 14.142 1.00 96.00 149 ARG A N 1
ATOM 1185 C CA . ARG A 1 149 ? -5.448 -0.223 15.153 1.00 96.00 149 ARG A CA 1
ATOM 1186 C C . ARG A 1 149 ? -4.635 -1.332 15.808 1.00 96.00 149 ARG A C 1
ATOM 1188 O O . ARG A 1 149 ? -4.552 -1.365 17.030 1.00 96.00 149 ARG A O 1
ATOM 1195 N N . ILE A 1 150 ? -3.963 -2.156 15.005 1.00 95.94 150 ILE A N 1
ATOM 1196 C CA . ILE A 1 150 ? -3.088 -3.230 15.495 1.00 95.94 150 ILE A CA 1
ATOM 1197 C C . ILE A 1 150 ? -1.960 -2.649 16.352 1.00 95.94 150 ILE A C 1
ATOM 1199 O O . ILE A 1 150 ? -1.707 -3.133 17.449 1.00 95.94 150 ILE A O 1
ATOM 1203 N N . ALA A 1 151 ? -1.293 -1.591 15.885 1.00 95.75 151 ALA A N 1
ATOM 1204 C CA . ALA A 1 151 ? -0.222 -0.964 16.650 1.00 95.75 151 ALA A CA 1
ATOM 1205 C C . ALA A 1 151 ? -0.740 -0.352 17.957 1.00 95.75 151 ALA A C 1
ATOM 1207 O O . ALA A 1 151 ? -0.092 -0.502 18.985 1.00 95.75 151 ALA A O 1
ATOM 1208 N N . THR A 1 152 ? -1.919 0.278 17.935 1.00 95.56 152 THR A N 1
ATOM 1209 C CA . THR A 1 152 ? -2.548 0.836 19.143 1.00 95.56 152 THR A CA 1
ATOM 1210 C C . THR A 1 152 ? -2.844 -0.249 20.174 1.00 95.56 152 THR A C 1
ATOM 1212 O O . THR A 1 152 ? -2.587 -0.058 21.359 1.00 95.56 152 THR A O 1
ATOM 1215 N N . GLU A 1 153 ? -3.352 -1.397 19.728 1.00 96.06 153 GLU A N 1
ATOM 1216 C CA . GLU A 1 153 ? -3.626 -2.542 20.595 1.00 96.06 153 GLU A CA 1
ATOM 1217 C C . GLU A 1 153 ? -2.339 -3.125 21.193 1.00 96.06 153 GLU A C 1
ATOM 1219 O O . GLU A 1 153 ? -2.265 -3.341 22.400 1.00 96.06 153 GLU A O 1
ATOM 1224 N N . VAL A 1 154 ? -1.302 -3.324 20.372 1.00 95.75 154 VAL A N 1
ATOM 1225 C CA . VAL A 1 154 ? -0.017 -3.902 20.802 1.00 95.75 154 VAL A CA 1
ATOM 1226 C C . VAL A 1 154 ? 0.745 -2.980 21.757 1.00 95.75 154 VAL A C 1
ATOM 1228 O O . VAL A 1 154 ? 1.332 -3.458 22.725 1.00 95.75 154 VAL A O 1
ATOM 1231 N N . LEU A 1 155 ? 0.749 -1.672 21.493 1.00 92.56 155 LEU A N 1
ATOM 1232 C CA . LEU A 1 155 ? 1.456 -0.683 22.313 1.00 92.56 155 LEU A CA 1
ATOM 1233 C C . LEU A 1 155 ? 0.656 -0.288 23.566 1.00 92.56 155 LEU A C 1
ATOM 1235 O O . LEU A 1 155 ? 1.221 0.226 24.527 1.00 92.56 155 LEU A O 1
ATOM 1239 N N . GLY A 1 156 ? -0.665 -0.499 23.568 1.00 94.56 156 GLY A N 1
ATOM 1240 C CA . GLY A 1 156 ? -1.569 -0.005 24.612 1.00 94.56 156 GLY A CA 1
ATOM 1241 C C . GLY A 1 156 ? -1.845 1.503 24.532 1.00 94.56 156 GLY A C 1
ATOM 1242 O O . GLY A 1 156 ? -2.532 2.053 25.392 1.00 94.56 156 GLY A O 1
ATOM 1243 N N . HIS A 1 157 ? -1.331 2.181 23.506 1.00 91.62 157 HIS A N 1
ATOM 1244 C CA . HIS A 1 157 ? -1.570 3.589 23.203 1.00 91.62 157 HIS A CA 1
ATOM 1245 C C . HIS A 1 157 ? -1.427 3.839 21.701 1.00 91.62 157 HIS A C 1
ATOM 1247 O O . HIS A 1 157 ? -0.813 3.058 20.977 1.00 91.62 157 HIS A O 1
ATOM 1253 N N . ALA A 1 158 ? -1.984 4.949 21.214 1.00 89.00 158 ALA A N 1
ATOM 1254 C CA . ALA A 1 158 ? -1.820 5.326 19.816 1.00 89.00 158 ALA A CA 1
ATOM 1255 C C . ALA A 1 158 ? -0.330 5.604 19.509 1.00 89.00 158 ALA A C 1
ATOM 1257 O O . ALA A 1 158 ? 0.321 6.283 20.310 1.00 89.00 158 ALA A O 1
ATOM 1258 N N . PRO A 1 159 ? 0.208 5.144 18.362 1.00 83.69 159 PRO A N 1
ATOM 1259 C CA . PRO A 1 159 ? 1.584 5.439 17.969 1.00 83.69 159 PRO A CA 1
ATOM 1260 C C . PRO A 1 159 ? 1.811 6.951 17.870 1.00 83.69 159 PRO A C 1
ATOM 1262 O O . PRO A 1 159 ? 1.119 7.652 17.118 1.00 83.69 159 PRO A O 1
ATOM 1265 N N . GLU A 1 160 ? 2.781 7.478 18.613 1.00 71.31 160 GLU A N 1
ATOM 1266 C CA . GLU A 1 160 ? 2.999 8.921 18.673 1.00 71.31 160 GLU A CA 1
ATOM 1267 C C . GLU A 1 160 ? 3.697 9.434 17.405 1.00 71.31 160 GLU A C 1
ATOM 1269 O O . GLU A 1 160 ? 4.826 9.069 17.085 1.00 71.31 160 GLU A O 1
ATOM 1274 N N . LYS A 1 161 ? 3.068 10.375 16.682 1.00 62.78 161 LYS A N 1
ATOM 1275 C CA . LYS A 1 161 ? 3.709 10.998 15.506 1.00 62.78 161 LYS A CA 1
ATOM 1276 C C . LYS A 1 161 ? 4.964 11.798 15.870 1.00 62.78 161 LYS A C 1
ATOM 1278 O O . LYS A 1 161 ? 5.768 12.040 14.981 1.00 62.78 161 LYS A O 1
ATOM 1283 N N . ASN A 1 162 ? 5.146 12.237 17.113 1.00 63.78 162 ASN A N 1
ATOM 1284 C CA . ASN A 1 162 ? 6.306 13.025 17.548 1.00 63.78 162 ASN A CA 1
ATOM 1285 C C . ASN A 1 162 ? 6.708 12.664 18.981 1.00 63.78 162 ASN A C 1
ATOM 1287 O O . ASN A 1 162 ? 6.903 13.564 19.798 1.00 63.78 162 ASN A O 1
ATOM 1291 N N . GLY A 1 163 ? 6.776 11.367 19.288 1.00 64.69 163 GLY A N 1
ATOM 1292 C CA . GLY A 1 163 ? 7.164 10.942 20.626 1.00 64.69 163 GLY A CA 1
ATOM 1293 C C . GLY A 1 163 ? 8.551 11.457 21.020 1.00 64.69 163 GLY A C 1
ATOM 1294 O O . GLY A 1 163 ? 9.375 11.752 20.144 1.00 64.69 163 GLY A O 1
ATOM 1295 N N . PRO A 1 164 ? 8.818 11.605 22.328 1.00 63.56 164 PRO A N 1
ATOM 1296 C CA . PRO A 1 164 ? 10.061 12.188 22.835 1.00 63.56 164 PRO A CA 1
ATOM 1297 C C . PRO A 1 164 ? 11.309 11.436 22.349 1.00 63.56 164 PRO A C 1
ATOM 1299 O O . PRO A 1 164 ? 12.354 12.053 22.140 1.00 63.56 164 PRO A O 1
ATOM 1302 N N . ASP A 1 165 ? 11.174 10.135 22.084 1.00 70.19 165 ASP A N 1
ATOM 1303 C CA . ASP A 1 165 ? 12.255 9.262 21.624 1.00 70.19 165 ASP A CA 1
ATOM 1304 C C . ASP A 1 165 ? 12.381 9.184 20.095 1.00 70.19 165 ASP A C 1
ATOM 1306 O O . ASP A 1 165 ? 13.213 8.437 19.574 1.00 70.19 165 ASP A O 1
ATOM 1310 N N . ARG A 1 166 ? 11.588 9.958 19.342 1.00 76.56 166 ARG A N 1
ATOM 1311 C CA . ARG A 1 166 ? 11.604 9.890 17.881 1.00 76.56 166 ARG A CA 1
ATOM 1312 C C . ARG A 1 166 ? 12.941 10.369 17.319 1.00 76.56 166 ARG A C 1
ATOM 1314 O O . ARG A 1 166 ? 13.306 11.547 17.388 1.00 76.56 166 ARG A O 1
ATOM 1321 N N . GLN A 1 167 ? 13.641 9.468 16.633 1.00 83.12 167 GLN A N 1
ATOM 1322 C CA . GLN A 1 167 ? 14.856 9.811 15.903 1.00 83.12 167 GLN A CA 1
ATOM 1323 C C . GLN A 1 167 ? 14.582 10.889 14.845 1.00 83.12 167 GLN A C 1
ATOM 1325 O O . GLN A 1 167 ? 13.703 10.764 13.991 1.00 83.12 167 GLN A O 1
ATOM 1330 N N . THR A 1 168 ? 15.409 11.937 14.833 1.00 88.69 168 THR A N 1
ATOM 1331 C CA . THR A 1 168 ? 15.310 12.989 13.814 1.00 88.69 168 THR A CA 1
ATOM 1332 C C . THR A 1 168 ? 15.645 12.435 12.421 1.00 88.69 168 THR A C 1
ATOM 1334 O O . THR A 1 168 ? 16.748 11.914 12.219 1.00 88.69 168 THR A O 1
ATOM 1337 N N . PRO A 1 169 ? 14.768 12.617 11.413 1.00 92.62 169 PRO A N 1
ATOM 1338 C CA . PRO A 1 169 ? 15.051 12.165 10.060 1.00 92.62 169 PRO A CA 1
ATOM 1339 C C . PRO A 1 169 ? 16.258 12.882 9.442 1.00 92.62 169 PRO A C 1
ATOM 1341 O O . PRO A 1 169 ? 16.463 14.096 9.581 1.00 92.62 169 PRO A O 1
ATOM 1344 N N . SER A 1 170 ? 17.044 12.136 8.670 1.00 95.25 170 SER A N 1
ATOM 1345 C CA . SER A 1 170 ? 18.241 12.656 8.007 1.00 95.25 170 SER A CA 1
ATOM 1346 C C . SER A 1 170 ? 17.924 13.791 7.018 1.00 95.25 170 SER A C 1
ATOM 1348 O O . SER A 1 170 ? 16.837 13.872 6.442 1.00 95.25 170 SER A O 1
ATOM 1350 N N . ARG A 1 171 ? 18.898 14.675 6.750 1.00 95.62 171 ARG A N 1
ATOM 1351 C CA . ARG A 1 171 ? 18.736 15.768 5.761 1.00 95.62 171 ARG A CA 1
ATOM 1352 C C . ARG A 1 171 ? 18.350 15.243 4.375 1.00 95.62 171 ARG A C 1
ATOM 1354 O O . ARG A 1 171 ? 17.465 15.802 3.733 1.00 95.62 171 ARG A O 1
ATOM 1361 N N . ARG A 1 172 ? 18.985 14.148 3.944 1.00 93.94 172 ARG A N 1
ATOM 1362 C CA . ARG A 1 172 ? 18.705 13.500 2.657 1.00 93.94 172 ARG A CA 1
ATOM 1363 C C . ARG A 1 172 ? 17.278 12.962 2.595 1.00 93.94 172 ARG A C 1
ATOM 1365 O O . ARG A 1 172 ? 16.614 13.174 1.586 1.00 93.94 172 ARG A O 1
ATOM 1372 N N . PHE A 1 173 ? 16.805 12.323 3.666 1.00 94.69 173 PHE A N 1
ATOM 1373 C CA . PHE A 1 173 ? 15.409 11.907 3.767 1.00 94.69 173 PHE A CA 1
ATOM 1374 C C . PHE A 1 173 ? 14.476 13.108 3.637 1.00 94.69 173 PHE A C 1
ATOM 1376 O O . PHE A 1 173 ? 13.628 13.111 2.757 1.00 94.69 173 PHE A O 1
ATOM 1383 N N . ARG A 1 174 ? 14.673 14.165 4.438 1.00 94.69 174 ARG A N 1
ATOM 1384 C CA . ARG A 1 174 ? 13.800 15.352 4.420 1.00 94.69 174 ARG A CA 1
ATOM 1385 C C . ARG A 1 174 ? 13.716 16.016 3.046 1.00 94.69 174 ARG A C 1
ATOM 1387 O O . ARG A 1 174 ? 12.633 16.440 2.652 1.00 94.69 174 ARG A O 1
ATOM 1394 N N . PHE A 1 175 ? 14.835 16.091 2.323 1.00 95.75 175 PHE A N 1
ATOM 1395 C CA . PHE A 1 175 ? 14.875 16.626 0.961 1.00 95.75 175 PHE A CA 1
ATOM 1396 C C . PHE A 1 175 ? 13.963 15.837 0.016 1.00 95.75 175 PHE A C 1
ATOM 1398 O O . PHE A 1 175 ? 13.061 16.413 -0.589 1.00 95.75 175 PHE A O 1
ATOM 1405 N N . TRP A 1 176 ? 14.152 14.518 -0.071 1.00 94.25 176 TRP A N 1
ATOM 1406 C CA . TRP A 1 176 ? 13.348 13.683 -0.962 1.00 94.25 176 TRP A CA 1
ATOM 1407 C C . TRP A 1 176 ? 11.901 13.560 -0.484 1.00 94.25 176 TRP A C 1
ATOM 1409 O O . TRP A 1 176 ? 10.983 13.687 -1.286 1.00 94.25 176 TRP A O 1
ATOM 1419 N N . HIS A 1 177 ? 11.681 13.403 0.821 1.00 92.25 177 HIS A N 1
ATOM 1420 C CA . HIS A 1 177 ? 10.354 13.332 1.425 1.00 92.25 177 HIS A CA 1
ATOM 1421 C C . HIS A 1 177 ? 9.506 14.560 1.080 1.00 92.25 177 HIS A C 1
ATOM 1423 O O . HIS A 1 177 ? 8.325 14.421 0.784 1.00 92.25 177 HIS A O 1
ATOM 1429 N N . ARG A 1 178 ? 10.104 15.760 1.051 1.00 93.69 178 ARG A N 1
ATOM 1430 C CA . ARG A 1 178 ? 9.409 16.978 0.613 1.00 93.69 178 ARG A CA 1
ATOM 1431 C C . ARG A 1 178 ? 8.892 16.858 -0.822 1.00 93.69 178 ARG A C 1
ATOM 1433 O O . ARG A 1 178 ? 7.757 17.241 -1.067 1.00 93.69 178 ARG A O 1
ATOM 1440 N N . GLY A 1 179 ? 9.694 16.312 -1.736 1.00 91.56 179 GLY A N 1
ATOM 1441 C CA . GLY A 1 179 ? 9.308 16.134 -3.139 1.00 91.56 179 GLY A CA 1
ATOM 1442 C C . GLY A 1 179 ? 8.194 15.105 -3.361 1.00 91.56 179 GLY A C 1
ATOM 1443 O O . GLY A 1 179 ? 7.485 15.194 -4.354 1.00 91.56 179 GLY A O 1
ATOM 1444 N N . PHE A 1 180 ? 8.010 14.159 -2.435 1.00 91.06 180 PHE A N 1
ATOM 1445 C CA . PHE A 1 180 ? 6.983 13.111 -2.522 1.00 91.06 180 PHE A CA 1
ATOM 1446 C C . PHE A 1 180 ? 5.835 13.288 -1.521 1.00 91.06 180 PHE A C 1
ATOM 1448 O O . PHE A 1 180 ? 5.011 12.386 -1.380 1.00 91.06 180 PHE A O 1
ATOM 1455 N N . ARG A 1 181 ? 5.775 14.421 -0.809 1.00 90.94 181 ARG A N 1
ATOM 1456 C CA . ARG A 1 181 ? 4.848 14.621 0.312 1.00 90.94 181 ARG A CA 1
ATOM 1457 C C . ARG A 1 181 ? 3.394 14.400 -0.095 1.00 90.94 181 ARG A C 1
ATOM 1459 O O . ARG A 1 181 ? 2.713 13.615 0.552 1.00 90.94 181 ARG A O 1
ATOM 1466 N N . ASP A 1 182 ? 2.948 15.052 -1.163 1.00 91.44 182 ASP A N 1
ATOM 1467 C CA . ASP A 1 182 ? 1.535 15.030 -1.558 1.00 91.44 182 ASP A CA 1
ATOM 1468 C C . ASP A 1 182 ? 1.118 13.647 -2.061 1.00 91.44 182 ASP A C 1
ATOM 1470 O O . ASP A 1 182 ? 0.076 13.130 -1.674 1.00 91.44 182 ASP A O 1
ATOM 1474 N N . SER A 1 183 ? 1.985 12.988 -2.837 1.00 89.81 183 SER A N 1
ATOM 1475 C CA . SER A 1 183 ? 1.753 11.611 -3.285 1.00 89.81 183 SER A CA 1
ATOM 1476 C C . SER A 1 183 ? 1.674 10.631 -2.110 1.00 89.81 183 SER A C 1
ATOM 1478 O O . SER A 1 183 ? 0.796 9.769 -2.098 1.00 89.81 183 SER A O 1
ATOM 1480 N N . ARG A 1 184 ? 2.545 10.772 -1.100 1.00 90.44 184 ARG A N 1
ATOM 1481 C CA . ARG A 1 184 ? 2.475 9.953 0.119 1.00 90.44 184 ARG A CA 1
ATOM 1482 C C . ARG A 1 184 ? 1.191 10.225 0.891 1.00 90.44 184 ARG A C 1
ATOM 1484 O O . ARG A 1 184 ? 0.515 9.279 1.273 1.00 90.44 184 ARG A O 1
ATOM 1491 N N . LYS A 1 185 ? 0.840 11.496 1.083 1.00 90.31 185 LYS A N 1
ATOM 1492 C CA . LYS A 1 185 ? -0.379 11.888 1.790 1.00 90.31 185 LYS A CA 1
ATOM 1493 C C . LYS A 1 185 ? -1.622 11.272 1.131 1.00 90.31 185 LYS A C 1
ATOM 1495 O O . LYS A 1 185 ? -2.372 10.582 1.811 1.00 90.31 185 LYS A O 1
ATOM 1500 N N . ALA A 1 186 ? -1.748 11.396 -0.189 1.00 90.00 186 ALA A N 1
ATOM 1501 C CA . ALA A 1 186 ? -2.863 10.834 -0.952 1.00 90.00 186 ALA A CA 1
ATOM 1502 C C . ALA A 1 186 ? -2.920 9.293 -0.934 1.00 90.00 186 ALA A C 1
ATOM 1504 O O . ALA A 1 186 ? -3.985 8.715 -1.124 1.00 90.00 186 ALA A O 1
ATOM 1505 N N . THR A 1 187 ? -1.782 8.620 -0.732 1.00 90.38 187 THR A N 1
ATOM 1506 C CA . THR A 1 187 ? -1.703 7.147 -0.730 1.00 90.38 187 THR A CA 1
ATOM 1507 C C . THR A 1 187 ? -1.941 6.548 0.655 1.00 90.38 187 THR A C 1
ATOM 1509 O O . THR A 1 187 ? -2.577 5.508 0.758 1.00 90.38 187 THR A O 1
ATOM 1512 N N . TYR A 1 188 ? -1.425 7.187 1.708 1.00 89.44 188 TYR A N 1
ATOM 1513 C CA . TYR A 1 188 ? -1.359 6.603 3.051 1.00 89.44 188 TYR A CA 1
ATOM 1514 C C . TYR A 1 188 ? -2.216 7.340 4.083 1.00 89.44 188 TYR A C 1
ATOM 1516 O O . TYR A 1 188 ? -2.781 6.705 4.961 1.00 89.44 188 TYR A O 1
ATOM 1524 N N . GLU A 1 189 ? -2.300 8.672 4.023 1.00 89.50 189 GLU A N 1
ATOM 1525 C CA . GLU A 1 189 ? -2.928 9.469 5.087 1.00 89.50 189 GLU A CA 1
ATOM 1526 C C . GLU A 1 189 ? -4.392 9.790 4.778 1.00 89.50 189 GLU A C 1
ATOM 1528 O O . GLU A 1 189 ? -5.268 9.504 5.592 1.00 89.50 189 GLU A O 1
ATOM 1533 N N . ASP A 1 190 ? -4.665 10.349 3.598 1.00 91.19 190 ASP A N 1
ATOM 1534 C CA . ASP A 1 190 ? -6.018 10.760 3.201 1.00 91.19 190 ASP A CA 1
ATOM 1535 C C . ASP A 1 190 ? -7.017 9.583 3.184 1.00 91.19 190 ASP A C 1
ATOM 1537 O O . ASP A 1 190 ? -8.134 9.746 3.684 1.00 91.19 190 ASP A O 1
ATOM 1541 N N . PRO A 1 191 ? -6.638 8.372 2.722 1.00 94.69 191 PRO A N 1
ATOM 1542 C CA . PRO A 1 191 ? -7.532 7.216 2.751 1.00 94.69 191 PRO A CA 1
ATOM 1543 C C . PRO A 1 191 ? -7.965 6.751 4.148 1.00 94.69 191 PRO A C 1
ATOM 1545 O O . PRO A 1 191 ? -8.972 6.057 4.261 1.00 94.69 191 PRO A O 1
ATOM 1548 N N . VAL A 1 192 ? -7.251 7.101 5.225 1.00 94.88 192 VAL A N 1
ATOM 1549 C CA . VAL A 1 192 ? -7.593 6.618 6.578 1.00 94.88 192 VAL A CA 1
ATOM 1550 C C . VAL A 1 192 ? -8.991 7.078 6.989 1.00 94.88 192 VAL A C 1
ATOM 1552 O O . VAL A 1 192 ? -9.752 6.290 7.545 1.00 94.88 192 VAL A O 1
ATOM 1555 N N . ALA A 1 193 ? -9.350 8.327 6.674 1.00 94.06 193 ALA A N 1
ATOM 1556 C CA . ALA A 1 193 ? -10.679 8.862 6.960 1.00 94.06 193 ALA A CA 1
ATOM 1557 C C . ALA A 1 193 ? -11.771 8.114 6.179 1.00 94.06 193 ALA A C 1
ATOM 1559 O O . ALA A 1 193 ? -12.810 7.778 6.747 1.00 94.06 193 ALA A O 1
ATOM 1560 N N . PHE A 1 194 ? -11.499 7.789 4.911 1.00 96.06 194 PHE A N 1
ATOM 1561 C CA . PHE A 1 194 ? -12.382 6.963 4.091 1.00 96.06 194 PHE A CA 1
ATOM 1562 C C . PHE A 1 194 ? -12.620 5.595 4.749 1.00 96.06 194 PHE A C 1
ATOM 1564 O O . PHE A 1 194 ? -13.771 5.201 4.922 1.00 96.06 194 PHE A O 1
ATOM 1571 N N . PHE A 1 195 ? -11.566 4.899 5.193 1.00 97.44 195 PHE A N 1
ATOM 1572 C CA . PHE A 1 195 ? -11.709 3.582 5.829 1.00 97.44 195 PHE A CA 1
ATOM 1573 C C . PHE A 1 195 ? -12.441 3.624 7.165 1.00 97.44 195 PHE A C 1
ATOM 1575 O O . PHE A 1 195 ? -13.283 2.767 7.420 1.00 97.44 195 PHE A O 1
ATOM 1582 N N . THR A 1 196 ? -12.180 4.640 7.988 1.00 96.25 196 THR A N 1
ATOM 1583 C CA . THR A 1 196 ? -12.948 4.875 9.216 1.00 96.25 196 THR A CA 1
ATOM 1584 C C . THR A 1 196 ? -14.434 4.999 8.896 1.00 96.25 196 THR A C 1
ATOM 1586 O O . THR A 1 196 ? -15.239 4.271 9.466 1.00 96.25 196 THR A O 1
ATOM 1589 N N . GLN A 1 197 ? -14.803 5.819 7.912 1.00 96.06 197 GLN A N 1
ATOM 1590 C CA . GLN A 1 197 ? -16.205 6.002 7.550 1.00 96.06 197 GLN A CA 1
ATOM 1591 C C . GLN A 1 197 ? -16.852 4.736 6.968 1.00 96.06 197 GLN A C 1
ATOM 1593 O O . GLN A 1 197 ? -17.969 4.401 7.348 1.00 96.06 197 GLN A O 1
ATOM 1598 N N . VAL A 1 198 ? -16.194 4.018 6.052 1.00 96.94 198 VAL A N 1
ATOM 1599 C CA . VAL A 1 198 ? -16.831 2.856 5.401 1.00 96.94 198 VAL A CA 1
ATOM 1600 C C . VAL A 1 198 ? -16.867 1.610 6.282 1.00 96.94 198 VAL A C 1
ATOM 1602 O O . VAL A 1 198 ? -17.758 0.778 6.112 1.00 96.94 198 VAL A O 1
ATOM 1605 N N . ILE A 1 199 ? -15.927 1.460 7.219 1.00 97.00 199 ILE A N 1
ATOM 1606 C CA . ILE A 1 199 ? -15.870 0.301 8.118 1.00 97.00 199 ILE A CA 1
ATOM 1607 C C . ILE A 1 199 ? -16.659 0.569 9.397 1.00 97.00 199 ILE A C 1
ATOM 1609 O O . ILE A 1 199 ? -17.478 -0.264 9.775 1.00 97.00 199 ILE A O 1
ATOM 1613 N N . GLU A 1 200 ? -16.438 1.708 10.052 1.00 95.69 200 GLU A N 1
ATOM 1614 C CA . GLU A 1 200 ? -17.022 2.008 11.368 1.00 95.69 200 GLU A CA 1
ATOM 1615 C C . GLU A 1 200 ? -18.346 2.769 11.247 1.00 95.69 200 GLU A C 1
ATOM 1617 O O . GLU A 1 200 ? -19.254 2.552 12.045 1.00 95.69 200 GLU A O 1
ATOM 1622 N N . GLY A 1 201 ? -18.507 3.564 10.188 1.00 92.75 201 GLY A N 1
ATOM 1623 C CA . GLY A 1 201 ? -19.714 4.346 9.936 1.00 92.75 201 GLY A CA 1
ATOM 1624 C C . GLY A 1 201 ? -19.660 5.760 10.491 1.00 92.75 201 GLY A C 1
ATOM 1625 O O . GLY A 1 201 ? -18.650 6.224 11.021 1.00 92.75 201 GLY A O 1
ATOM 1626 N N . THR A 1 202 ? -20.786 6.444 10.351 1.00 92.19 202 THR A N 1
ATOM 1627 C CA . THR A 1 202 ? -21.113 7.701 11.027 1.00 92.19 202 THR A CA 1
ATOM 1628 C C . THR A 1 202 ? -22.456 7.549 11.741 1.00 92.19 202 THR A C 1
ATOM 1630 O O . THR A 1 202 ? -23.123 6.522 11.604 1.00 92.19 202 THR A O 1
ATOM 1633 N N . ASP A 1 203 ? -22.888 8.589 12.455 1.00 88.38 203 ASP A N 1
ATOM 1634 C CA . ASP A 1 203 ? -24.226 8.630 13.061 1.00 88.38 203 ASP A CA 1
ATOM 1635 C C . ASP A 1 203 ? -25.359 8.520 12.017 1.00 88.38 203 ASP A C 1
ATOM 1637 O O . ASP A 1 203 ? -26.452 8.054 12.330 1.00 88.38 203 ASP A O 1
ATOM 1641 N N . GLU A 1 204 ? -25.103 8.936 10.771 1.00 87.25 204 GLU A N 1
ATOM 1642 C CA . GLU A 1 204 ? -26.093 8.963 9.684 1.00 87.25 204 GLU A CA 1
ATOM 1643 C C . GLU A 1 204 ? -26.017 7.737 8.759 1.00 87.25 204 GLU A C 1
ATOM 1645 O O . GLU A 1 204 ? -27.029 7.329 8.191 1.00 87.25 204 GLU A O 1
ATOM 1650 N N . GLU A 1 205 ? -24.829 7.153 8.585 1.00 87.38 205 GLU A N 1
ATOM 1651 C CA . GLU A 1 205 ? -24.574 6.069 7.634 1.00 87.38 205 GLU A CA 1
ATOM 1652 C C . GLU A 1 205 ? -23.819 4.932 8.348 1.00 87.38 205 GLU A C 1
ATOM 1654 O O . GLU A 1 205 ? -22.626 5.074 8.634 1.00 87.38 205 GLU A O 1
ATOM 1659 N N . PRO A 1 206 ? -24.470 3.790 8.645 1.00 91.50 206 PRO A N 1
ATOM 1660 C CA . PRO A 1 206 ? -23.850 2.724 9.431 1.00 91.50 206 PRO A CA 1
ATOM 1661 C C . PRO A 1 206 ? -22.676 2.096 8.679 1.00 91.50 206 PRO A C 1
ATOM 1663 O O . PRO A 1 206 ? -22.797 1.790 7.500 1.00 91.50 206 PRO A O 1
ATOM 1666 N N . GLY A 1 207 ? -21.552 1.823 9.335 1.00 94.44 207 GLY A N 1
ATOM 1667 C CA . GLY A 1 207 ? -20.407 1.181 8.683 1.00 94.44 207 GLY A CA 1
ATOM 1668 C C . GLY A 1 207 ? -20.726 -0.220 8.148 1.00 94.44 207 GLY A C 1
ATOM 1669 O O . GLY A 1 207 ? -21.748 -0.830 8.475 1.00 94.44 207 GLY A O 1
ATOM 1670 N N . LEU A 1 208 ? -19.844 -0.766 7.312 1.00 95.56 208 LEU A N 1
ATOM 1671 C CA . LEU A 1 208 ? -19.929 -2.168 6.892 1.00 95.56 208 LEU A CA 1
ATOM 1672 C C . LEU A 1 208 ? -19.568 -3.137 8.027 1.00 95.56 208 LEU A C 1
ATOM 1674 O O . LEU A 1 208 ? -20.022 -4.280 8.016 1.00 95.56 208 LEU A O 1
ATOM 1678 N N . GLY A 1 209 ? -18.744 -2.702 8.982 1.00 94.81 209 GLY A N 1
ATOM 1679 C CA . GLY A 1 209 ? -18.011 -3.590 9.875 1.00 94.81 209 GLY A CA 1
ATOM 1680 C C . GLY A 1 209 ? -16.878 -4.324 9.148 1.00 94.81 209 GLY A C 1
ATOM 1681 O O . GLY A 1 209 ? -16.881 -4.478 7.924 1.00 94.81 209 GLY A O 1
ATOM 1682 N N . VAL A 1 210 ? -15.887 -4.789 9.912 1.00 92.44 210 VAL A N 1
ATOM 1683 C CA . VAL A 1 210 ? -14.668 -5.420 9.371 1.00 92.44 210 VAL A CA 1
ATOM 1684 C C . VAL A 1 210 ? -14.986 -6.671 8.547 1.00 92.44 210 VAL A C 1
ATOM 1686 O O . VAL A 1 210 ? -14.446 -6.847 7.455 1.00 92.44 210 VAL A O 1
ATOM 1689 N N . ASP A 1 211 ? -15.886 -7.525 9.034 1.00 90.06 211 ASP A N 1
ATOM 1690 C CA . ASP A 1 211 ? -16.183 -8.807 8.386 1.00 90.06 211 ASP A CA 1
ATOM 1691 C C . ASP A 1 211 ? -16.798 -8.634 7.000 1.00 90.06 211 ASP A C 1
ATOM 1693 O O . ASP A 1 211 ? -16.345 -9.259 6.040 1.00 90.06 211 ASP A O 1
ATOM 1697 N N . ARG A 1 212 ? -17.791 -7.747 6.871 1.00 91.94 212 ARG A N 1
ATOM 1698 C CA . ARG A 1 212 ? -18.412 -7.459 5.576 1.00 91.94 212 ARG A CA 1
ATOM 1699 C C . ARG A 1 212 ? -17.463 -6.687 4.672 1.00 91.94 212 ARG A C 1
ATOM 1701 O O . ARG A 1 212 ? -17.387 -6.993 3.486 1.00 91.94 212 ARG A O 1
ATOM 1708 N N . PHE A 1 213 ? -16.716 -5.726 5.221 1.00 94.38 213 PHE A N 1
ATOM 1709 C CA . PHE A 1 213 ? -15.712 -4.992 4.457 1.00 94.38 213 PHE A CA 1
ATOM 1710 C C . PHE A 1 213 ? -14.676 -5.940 3.836 1.00 94.38 213 PHE A C 1
ATOM 1712 O O . PHE A 1 213 ? -14.311 -5.763 2.683 1.00 94.38 213 PHE A O 1
ATOM 1719 N N . ASN A 1 214 ? -14.270 -7.010 4.522 1.00 90.94 214 ASN A N 1
ATOM 1720 C CA . ASN A 1 214 ? -13.337 -7.993 3.962 1.00 90.94 214 ASN A CA 1
ATOM 1721 C C . ASN A 1 214 ? -13.846 -8.719 2.699 1.00 90.94 214 ASN A C 1
ATOM 1723 O O . ASN A 1 214 ? -13.048 -9.371 2.024 1.00 90.94 214 ASN A O 1
ATOM 1727 N N . GLY A 1 215 ? -15.130 -8.608 2.348 1.00 91.06 215 GLY A N 1
ATOM 1728 C CA . GLY A 1 215 ? -15.654 -9.088 1.069 1.00 91.06 215 GLY A CA 1
ATOM 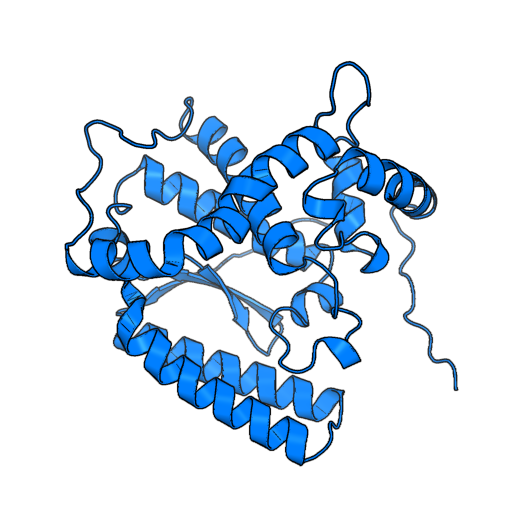1729 C C . GLY A 1 215 ? -15.149 -8.297 -0.146 1.00 91.06 215 GLY A C 1
ATOM 1730 O O . GLY A 1 215 ? -15.065 -8.863 -1.232 1.00 91.06 215 GLY A O 1
ATOM 1731 N N . VAL A 1 216 ? -14.720 -7.037 0.026 1.00 92.88 216 VAL A N 1
ATOM 1732 C CA . VAL A 1 216 ? -14.296 -6.159 -1.089 1.00 92.88 216 VAL A CA 1
ATOM 1733 C C . VAL A 1 216 ? -13.093 -6.687 -1.859 1.00 92.88 216 VAL A C 1
ATOM 1735 O O . VAL A 1 216 ? -12.878 -6.314 -3.006 1.00 92.88 216 VAL A O 1
ATOM 1738 N N . TRP A 1 217 ? -12.283 -7.538 -1.232 1.00 91.31 217 TRP A N 1
ATOM 1739 C CA . TRP A 1 217 ? -11.092 -8.088 -1.867 1.00 91.31 217 TRP A CA 1
ATOM 1740 C C . TRP A 1 217 ? -11.454 -9.080 -2.974 1.00 91.31 217 TRP A C 1
ATOM 1742 O O . TRP A 1 217 ? -10.675 -9.238 -3.906 1.00 91.31 217 TRP A O 1
ATOM 1752 N N . ALA A 1 218 ? -12.619 -9.726 -2.904 1.00 88.44 218 ALA A N 1
ATOM 1753 C CA . ALA A 1 218 ? -13.010 -10.770 -3.848 1.00 88.44 218 ALA A CA 1
ATOM 1754 C C . ALA A 1 218 ? -13.397 -10.240 -5.240 1.00 88.44 218 ALA A C 1
ATOM 1756 O O . ALA A 1 218 ? -13.427 -11.021 -6.186 1.00 88.44 218 ALA A O 1
ATOM 1757 N N . ASP A 1 219 ? -13.682 -8.942 -5.369 1.00 89.38 219 ASP A N 1
ATOM 1758 C CA . ASP A 1 219 ? -14.216 -8.356 -6.596 1.00 89.38 219 ASP A CA 1
ATOM 1759 C C . ASP A 1 219 ? -13.591 -6.983 -6.884 1.00 89.38 219 ASP A C 1
ATOM 1761 O O . ASP A 1 219 ? -13.639 -6.061 -6.066 1.00 89.38 219 ASP A O 1
ATOM 1765 N N . ILE A 1 220 ? -13.028 -6.831 -8.085 1.00 89.62 220 ILE A N 1
ATOM 1766 C CA . ILE A 1 220 ? -12.463 -5.567 -8.566 1.00 89.62 220 ILE A CA 1
ATOM 1767 C C . ILE A 1 220 ? -13.510 -4.453 -8.620 1.00 89.62 220 ILE A C 1
ATOM 1769 O O . ILE A 1 220 ? -13.169 -3.283 -8.436 1.00 89.62 220 ILE A O 1
ATOM 1773 N N . ASP A 1 221 ? -14.786 -4.783 -8.814 1.00 91.62 221 ASP A N 1
ATOM 1774 C CA . ASP A 1 221 ? -15.841 -3.782 -8.836 1.00 91.62 221 ASP A CA 1
ATOM 1775 C C . ASP A 1 221 ? -16.065 -3.154 -7.467 1.00 91.62 221 ASP A C 1
ATOM 1777 O O . ASP A 1 221 ? -16.454 -1.988 -7.401 1.00 91.62 221 ASP A O 1
ATOM 1781 N N . CYS A 1 222 ? -15.688 -3.820 -6.375 1.00 94.25 222 CYS A N 1
ATOM 1782 C CA . CYS A 1 222 ? -15.692 -3.214 -5.047 1.00 94.25 222 CYS A CA 1
ATOM 1783 C C . CYS A 1 222 ? -14.605 -2.138 -4.871 1.00 94.25 222 CYS A C 1
ATOM 1785 O O . CYS A 1 222 ? -14.699 -1.316 -3.958 1.00 94.25 222 CYS A O 1
ATOM 1787 N N . PHE A 1 223 ? -13.597 -2.069 -5.746 1.00 93.75 223 PHE A N 1
ATOM 1788 C CA . PHE A 1 223 ? -12.545 -1.063 -5.626 1.00 93.75 223 PHE A CA 1
ATOM 1789 C C . PHE A 1 223 ? -13.079 0.325 -6.008 1.00 93.75 223 PHE A C 1
ATOM 1791 O O . PHE A 1 223 ? -13.766 0.476 -7.028 1.00 93.75 223 PHE A O 1
ATOM 1798 N N . PRO A 1 224 ? -12.774 1.366 -5.219 1.00 95.88 224 PRO A N 1
ATOM 1799 C CA . PRO A 1 224 ? -13.218 2.717 -5.512 1.00 95.88 224 PRO A CA 1
ATOM 1800 C C . PRO A 1 224 ? -12.511 3.283 -6.742 1.00 95.88 224 PRO A C 1
ATOM 1802 O O . PRO A 1 224 ? -11.358 2.966 -7.047 1.00 95.88 224 PRO A O 1
ATOM 1805 N N . THR A 1 225 ? -13.194 4.186 -7.428 1.00 94.94 225 THR A N 1
ATOM 1806 C CA . THR A 1 225 ? -12.557 5.171 -8.309 1.00 94.94 225 THR A CA 1
ATOM 1807 C C . THR A 1 225 ? -11.853 6.260 -7.489 1.00 94.94 225 THR A C 1
ATOM 1809 O O . THR A 1 225 ? -12.046 6.380 -6.278 1.00 94.94 225 THR A O 1
ATOM 1812 N N . THR A 1 226 ? -11.049 7.104 -8.141 1.00 90.56 226 THR A N 1
ATOM 1813 C CA . THR A 1 226 ? -10.421 8.262 -7.474 1.00 90.56 226 THR A CA 1
ATOM 1814 C C . THR A 1 226 ? -11.450 9.233 -6.890 1.00 90.56 226 THR A C 1
ATOM 1816 O O . THR A 1 226 ? -11.225 9.787 -5.820 1.00 90.56 226 THR A O 1
ATOM 1819 N N . GLU A 1 227 ? -12.588 9.422 -7.561 1.00 92.31 227 GLU A N 1
ATOM 1820 C CA . GLU A 1 227 ? -13.672 10.282 -7.072 1.00 92.31 227 GLU A CA 1
ATOM 1821 C C . GLU A 1 227 ? -14.314 9.693 -5.807 1.00 92.31 227 GLU A C 1
ATOM 1823 O O . GLU A 1 227 ? -14.503 10.384 -4.807 1.00 92.31 227 GLU A O 1
ATOM 1828 N N . GLU A 1 228 ? -14.572 8.388 -5.813 1.00 95.94 228 GLU A N 1
ATOM 1829 C CA . GLU A 1 228 ? -15.175 7.674 -4.686 1.00 95.94 228 GLU A CA 1
ATOM 1830 C C . GLU A 1 228 ? -14.278 7.622 -3.450 1.00 95.94 228 GLU A C 1
ATOM 1832 O O . GLU A 1 228 ? -14.794 7.685 -2.339 1.00 95.94 228 GLU A O 1
ATOM 1837 N N . MET A 1 229 ? -12.950 7.609 -3.609 1.00 94.62 229 MET A N 1
ATOM 1838 C CA . MET A 1 229 ? -12.026 7.734 -2.469 1.00 94.62 229 MET A CA 1
ATOM 1839 C C . MET A 1 229 ? -12.227 9.026 -1.663 1.00 94.62 229 MET A C 1
ATOM 1841 O O . MET A 1 229 ? -11.880 9.069 -0.486 1.00 94.62 229 MET A O 1
ATOM 1845 N N . SER A 1 230 ? -12.794 10.070 -2.277 1.00 92.12 230 SER A N 1
ATOM 1846 C CA . SER A 1 230 ? -13.157 11.322 -1.598 1.00 92.12 230 SER A CA 1
ATOM 1847 C C . SER A 1 230 ? -14.619 11.377 -1.132 1.00 92.12 230 SER A C 1
ATOM 1849 O O . SER A 1 230 ? -15.014 12.328 -0.463 1.00 92.12 230 SER A O 1
ATOM 1851 N N . ASN A 1 231 ? -15.428 10.366 -1.467 1.00 94.44 231 ASN A N 1
ATOM 1852 C CA . ASN A 1 231 ? -16.851 10.295 -1.151 1.00 94.44 231 ASN A CA 1
ATOM 1853 C C . ASN A 1 231 ? -17.248 8.866 -0.743 1.00 94.44 231 ASN A C 1
ATOM 1855 O O . ASN A 1 231 ? -17.796 8.088 -1.529 1.00 94.44 231 ASN A O 1
ATOM 1859 N N . ALA A 1 232 ? -16.983 8.545 0.525 1.00 94.88 232 ALA A N 1
ATOM 1860 C CA . ALA A 1 232 ? -17.274 7.245 1.122 1.00 94.88 232 ALA A CA 1
ATOM 1861 C C . ALA A 1 232 ? -18.756 6.848 1.020 1.00 94.88 232 ALA A C 1
ATOM 1863 O O . ALA A 1 232 ? -19.054 5.681 0.782 1.00 94.88 232 ALA A O 1
ATOM 1864 N N . LYS A 1 233 ? -19.684 7.809 1.135 1.00 94.88 233 LYS A N 1
ATOM 1865 C CA . LYS A 1 233 ? -21.125 7.550 1.002 1.00 94.88 233 LYS A CA 1
ATOM 1866 C C . LYS A 1 233 ? -21.468 6.995 -0.381 1.00 94.88 233 LYS A C 1
ATOM 1868 O O . LYS A 1 233 ? -22.070 5.931 -0.478 1.00 94.88 233 LYS A O 1
ATOM 1873 N N . ARG A 1 234 ? -21.015 7.666 -1.444 1.00 95.44 234 ARG A N 1
ATOM 1874 C CA . ARG A 1 234 ? -21.240 7.214 -2.826 1.00 95.44 234 ARG A CA 1
ATOM 1875 C C . ARG A 1 234 ? -20.644 5.829 -3.076 1.00 95.44 234 ARG A C 1
ATOM 1877 O O . ARG A 1 234 ? -21.251 5.008 -3.757 1.00 95.44 234 ARG A O 1
ATOM 1884 N N . TRP A 1 235 ? -19.467 5.556 -2.513 1.00 96.88 235 TRP A N 1
ATOM 1885 C CA . TRP A 1 235 ? -18.868 4.226 -2.598 1.00 96.88 235 TRP A CA 1
ATOM 1886 C C . TRP A 1 235 ? -19.722 3.166 -1.883 1.00 96.88 235 TRP A C 1
ATOM 1888 O O . TRP A 1 235 ? -20.001 2.117 -2.460 1.00 96.88 235 TRP A O 1
ATOM 1898 N N . LEU A 1 236 ? -20.191 3.446 -0.661 1.00 95.81 236 LEU A N 1
ATOM 1899 C CA . LEU A 1 236 ? -21.042 2.537 0.114 1.00 95.81 236 LEU A CA 1
ATOM 1900 C C . LEU A 1 236 ? -22.362 2.227 -0.599 1.00 95.81 236 LEU A C 1
ATOM 1902 O O . LEU A 1 236 ? -22.743 1.060 -0.675 1.00 95.81 236 LEU A O 1
ATOM 1906 N N . GLU A 1 237 ? -23.032 3.242 -1.148 1.00 95.00 237 GLU A N 1
ATOM 1907 C CA . GLU A 1 237 ? -24.272 3.083 -1.922 1.00 95.00 237 GLU A CA 1
ATOM 1908 C C . GLU A 1 237 ? -24.090 2.087 -3.074 1.00 95.00 237 GLU A C 1
ATOM 1910 O O . GLU A 1 237 ? -24.953 1.240 -3.310 1.00 95.00 237 GLU A O 1
ATOM 1915 N N . ARG A 1 238 ? -22.934 2.135 -3.747 1.00 95.62 238 ARG A N 1
ATOM 1916 C CA . ARG A 1 238 ? -22.605 1.229 -4.849 1.00 95.62 238 ARG A CA 1
ATOM 1917 C C . ARG A 1 238 ? -22.179 -0.164 -4.385 1.00 95.62 238 ARG A C 1
ATOM 1919 O O . ARG A 1 238 ? -22.521 -1.146 -5.035 1.00 95.62 238 ARG A O 1
ATOM 1926 N N . VAL A 1 239 ? -21.403 -0.267 -3.307 1.00 96.31 239 VAL A N 1
ATOM 1927 C CA . VAL A 1 239 ? -20.741 -1.524 -2.912 1.00 96.31 239 VAL A CA 1
ATOM 1928 C C . VAL A 1 239 ? -21.598 -2.394 -1.993 1.00 96.31 239 VAL A C 1
ATOM 1930 O O . VAL A 1 239 ? -21.487 -3.619 -2.034 1.00 96.31 239 VAL A O 1
ATOM 1933 N N . ARG A 1 240 ? -22.501 -1.817 -1.192 1.00 94.06 240 ARG A N 1
ATOM 1934 C CA . ARG A 1 240 ? -23.375 -2.604 -0.302 1.00 94.06 240 ARG A CA 1
ATOM 1935 C C . ARG A 1 240 ? -24.169 -3.704 -1.024 1.00 94.06 240 ARG A C 1
ATOM 1937 O O . ARG A 1 240 ? -24.201 -4.804 -0.463 1.00 94.06 240 ARG A O 1
ATOM 1944 N N . PRO A 1 241 ? -24.794 -3.458 -2.195 1.00 92.94 241 PRO A N 1
ATOM 1945 C CA . PRO A 1 241 ? -25.492 -4.502 -2.945 1.00 92.94 241 PRO A CA 1
ATOM 1946 C C . PRO A 1 241 ? -24.545 -5.613 -3.413 1.00 92.94 241 PRO A C 1
ATOM 1948 O O . PRO A 1 241 ? -24.832 -6.782 -3.178 1.00 92.94 241 PRO A O 1
ATOM 1951 N N . LEU A 1 242 ? -23.368 -5.254 -3.943 1.00 91.75 242 LEU A N 1
ATOM 1952 C CA . LEU A 1 242 ? -22.358 -6.214 -4.419 1.00 91.75 242 LEU A CA 1
ATOM 1953 C C . LEU A 1 242 ? -21.925 -7.178 -3.306 1.00 91.75 242 LEU A C 1
ATOM 1955 O O . LEU A 1 242 ? -21.856 -8.388 -3.506 1.00 91.75 242 LEU A O 1
ATOM 1959 N N . LEU A 1 243 ? -21.712 -6.644 -2.098 1.00 88.88 243 LEU A N 1
ATOM 1960 C CA . LEU A 1 243 ? -21.335 -7.427 -0.917 1.00 88.88 243 LEU A CA 1
ATOM 1961 C C . LEU A 1 243 ? -22.495 -8.215 -0.290 1.00 88.88 243 LEU A C 1
ATOM 1963 O O . LEU A 1 243 ? -22.256 -9.049 0.579 1.00 88.88 243 LEU A O 1
ATOM 1967 N N . ALA A 1 244 ? -23.750 -7.917 -0.639 1.00 78.56 244 ALA A N 1
ATOM 1968 C CA . ALA A 1 244 ? -24.906 -8.696 -0.186 1.00 78.56 244 ALA A CA 1
ATOM 1969 C C . ALA A 1 244 ? -25.109 -9.955 -1.045 1.00 78.56 244 ALA A C 1
ATOM 1971 O O . ALA A 1 244 ? -25.581 -10.972 -0.540 1.00 78.56 244 ALA A O 1
ATOM 1972 N N . GLU A 1 245 ? -24.723 -9.885 -2.319 1.00 59.16 245 GLU A N 1
ATOM 1973 C CA . GLU A 1 245 ? -24.807 -10.984 -3.285 1.00 59.16 245 GLU A CA 1
ATOM 1974 C C . GLU A 1 245 ? -23.628 -11.966 -3.170 1.00 59.16 245 GLU A C 1
ATOM 1976 O O . GLU A 1 245 ? -23.752 -13.139 -3.524 1.00 59.16 245 GLU A O 1
ATOM 1981 N N . THR A 1 246 ? -22.494 -11.532 -2.608 1.00 54.34 246 THR A N 1
ATOM 1982 C CA . THR A 1 246 ? -21.357 -12.412 -2.309 1.00 54.34 246 THR A CA 1
ATOM 1983 C C . THR A 1 246 ? -21.601 -13.187 -1.010 1.00 54.34 246 THR A C 1
ATOM 1985 O O . THR A 1 246 ? -21.253 -12.754 0.089 1.00 54.34 246 THR A O 1
ATOM 1988 N N . HIS A 1 247 ? -22.188 -14.381 -1.111 1.00 44.47 247 HIS A N 1
ATOM 1989 C CA . HIS A 1 247 ? -22.168 -15.326 0.005 1.00 44.47 247 HIS A CA 1
ATOM 1990 C C . HIS A 1 247 ? -20.720 -15.750 0.325 1.00 44.47 247 HIS A C 1
ATOM 1992 O O . HIS A 1 247 ? -19.909 -15.905 -0.595 1.00 44.47 247 HIS A O 1
ATOM 1998 N N . PRO A 1 248 ? -20.362 -16.004 1.600 1.00 39.50 248 PRO A N 1
ATOM 1999 C CA . PRO A 1 248 ? -19.055 -16.553 1.944 1.00 39.50 248 PRO A CA 1
ATOM 2000 C C . PRO A 1 248 ? -18.932 -17.977 1.370 1.00 39.50 248 PRO A C 1
ATOM 2002 O O . PRO A 1 248 ? -19.334 -18.947 2.004 1.00 39.50 248 PRO A O 1
ATOM 2005 N N . GLY A 1 249 ? -18.420 -18.111 0.143 1.00 44.00 249 GLY A N 1
ATOM 2006 C CA . GLY A 1 249 ? -18.227 -19.407 -0.521 1.00 44.00 249 GLY A CA 1
ATOM 2007 C C . GLY A 1 249 ? -18.411 -19.431 -2.041 1.00 44.00 249 GLY A C 1
ATOM 2008 O O . GLY A 1 249 ? -18.027 -20.416 -2.669 1.00 44.00 249 GLY A O 1
ATOM 2009 N N . SER A 1 250 ? -18.950 -18.382 -2.664 1.00 38.25 250 SER A N 1
ATOM 2010 C CA . SER A 1 250 ? -19.084 -18.326 -4.123 1.00 38.25 250 SER A CA 1
ATOM 2011 C C . SER A 1 250 ? -17.784 -17.837 -4.765 1.00 38.25 250 SER A C 1
ATOM 2013 O O . SER A 1 250 ? -17.504 -16.643 -4.810 1.00 38.25 250 SER A O 1
ATOM 2015 N N . SER A 1 251 ? -16.975 -18.781 -5.251 1.00 36.16 251 SER A N 1
ATOM 2016 C CA . SER A 1 251 ? -15.894 -18.494 -6.196 1.00 36.16 251 SER A CA 1
ATOM 2017 C C . SER A 1 251 ? -16.511 -17.981 -7.496 1.00 36.16 251 SER A C 1
ATOM 2019 O O . SER A 1 251 ? -17.199 -18.715 -8.206 1.00 36.16 251 SER A O 1
ATOM 2021 N N . VAL A 1 252 ? -16.298 -16.703 -7.799 1.00 39.47 252 VAL A N 1
ATOM 2022 C CA . VAL A 1 252 ? -16.634 -16.153 -9.111 1.00 39.47 252 VAL A CA 1
ATOM 2023 C C . VAL A 1 252 ? -15.596 -16.689 -10.090 1.00 39.47 252 VAL A C 1
ATOM 2025 O O . VAL A 1 252 ? -14.419 -16.345 -10.019 1.00 39.47 252 VAL A O 1
ATOM 2028 N N . ARG A 1 253 ? -16.029 -17.581 -10.986 1.00 41.44 253 ARG A N 1
ATOM 2029 C CA . ARG A 1 253 ? -15.272 -17.911 -12.193 1.00 41.44 253 ARG A CA 1
ATOM 2030 C C . ARG A 1 253 ? -15.215 -16.645 -13.038 1.00 41.44 253 ARG A C 1
ATOM 2032 O O . ARG A 1 253 ? -16.255 -16.180 -13.496 1.00 41.44 253 ARG A O 1
ATOM 2039 N N . ILE A 1 254 ? -14.018 -16.106 -13.243 1.00 37.75 254 ILE A N 1
ATOM 2040 C CA . ILE A 1 254 ? -13.785 -15.151 -14.325 1.00 37.75 254 ILE A CA 1
ATOM 2041 C C . ILE A 1 254 ? -14.119 -15.903 -15.617 1.00 37.75 254 ILE A C 1
ATOM 2043 O O . ILE A 1 254 ? -13.526 -16.943 -15.902 1.00 37.75 254 ILE A O 1
ATOM 2047 N N . GLY A 1 255 ? -15.162 -15.442 -16.304 1.00 34.44 255 GLY A N 1
ATOM 2048 C CA . GLY A 1 255 ? -15.720 -16.095 -17.477 1.00 34.44 255 GLY A CA 1
ATOM 2049 C C . GLY A 1 255 ? -14.705 -16.192 -18.609 1.00 34.44 255 GLY A C 1
ATOM 2050 O O . GLY A 1 255 ? -14.190 -15.179 -19.079 1.00 34.44 255 GLY A O 1
ATOM 2051 N N . ASP A 1 256 ? -14.482 -17.423 -19.063 1.00 40.34 256 ASP A N 1
ATOM 2052 C C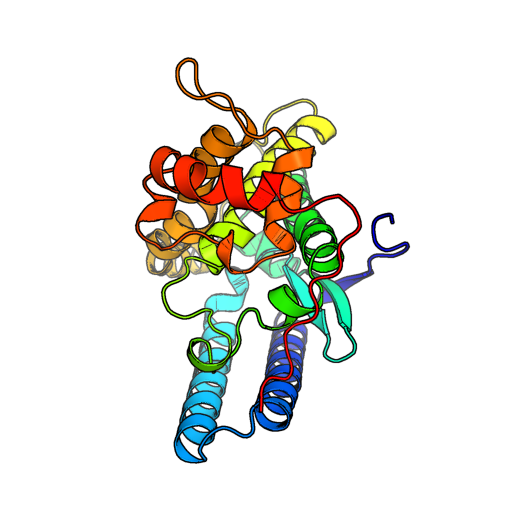A . ASP A 1 256 ? -14.287 -17.703 -20.479 1.00 40.34 256 ASP A CA 1
ATOM 2053 C C . ASP A 1 256 ? -15.586 -17.316 -21.193 1.00 40.34 256 ASP A C 1
ATOM 2055 O O . ASP A 1 256 ? -16.584 -18.027 -21.087 1.00 40.34 256 ASP A O 1
ATOM 2059 N N . ASP A 1 257 ? -15.575 -16.207 -21.924 1.00 39.91 257 ASP A N 1
ATOM 2060 C CA . ASP A 1 257 ? -16.555 -15.964 -22.977 1.00 39.91 257 ASP A CA 1
ATOM 2061 C C . ASP A 1 257 ? -15.831 -15.510 -24.254 1.00 39.91 257 ASP A C 1
ATOM 2063 O O . ASP A 1 257 ? -15.562 -14.330 -24.456 1.00 39.91 257 ASP A O 1
ATOM 2067 N N . ARG A 1 258 ? -15.557 -16.533 -25.078 1.00 37.72 258 ARG A N 1
ATOM 2068 C CA . ARG A 1 258 ? -15.477 -16.594 -26.554 1.00 37.72 258 ARG A CA 1
ATOM 2069 C C . ARG A 1 258 ? -14.464 -15.733 -27.309 1.00 37.72 258 ARG A C 1
ATOM 2071 O O . ARG A 1 258 ? -14.667 -14.510 -27.442 1.00 37.72 258 ARG A O 1
#

Secondary structure (DSSP, 8-state):
--S-S--EEEE--HHHHHHHHHHHHHHHHHHHHHHH---HHHHHHHHHHHHHHHHHHHHHGGG--SEEEE-TTS-EEEEE-HHHHHHHT--SHHHHHHHHHHHHHHHHHHHH-HHHHHTTT-S-TTTTT-TTB-HHHHHHHHHHHHHHHHHHHHHSSPPPTT-TTPPPPPHHHHHHHHHTHHHHIIIIIHHHHHHHHHHHB-SSSB--HHHHHGGGGG-GGGSPBTTGGG-HHHHHHHHHHHHHH--TT---------

pLDDT: mean 87.77, std 13.14, range [34.44, 97.44]

=== Feature glossary ===
A reading guide for the features in this record.

Start from the sequence.

  · Sequence gives the chain of amino acids in standard one-letter code (A=alanine, C=cysteine, …, Y=tyrosine), read N→C. It is the only feature that is directly encoded by the gene; all structural features are derived from the folded form of this sequence.

Fold it, and you get atomic coordinates and the backbone conformation that goes with them.

  · The mmCIF table is the protein's shape written out atom by atom. For each backbone N, Cα, C, and carbonyl O, it records an (x, y, z) coordinate triple in Å plus the residue type, chain letter, and residue number.

  · Backbone dihedral angles. Every residue except chain termini has a φ (preceding-C → N → Cα → C) and a ψ (N → Cα → C → next-N). They are reported in degrees following the IUPAC sign convention. Secondary structure is essentially a statement about which (φ, ψ) basin each residue occupies.

  · DSSP 8-state secondary structure assigns each residue one of H (α-helix), G (3₁₀-helix), I (π-helix), E (extended β-strand), B (isolated β-bridge), T (hydrogen-bonded turn), S (bend), or '-' (coil). The assignment is computed from backbone hydrogen-bond geometry via the Kabsch–Sander algorithm.

  · P-SEA three-state annotation labels each residue as helix, strand, or coil based purely on the geometry of the Cα trace. It serves as a fallback when the full backbone (and thus DSSP) is unavailable.

Summarize the fold with a handful of shape descriptors and a per-residue structural alphabet.

  · Radius of gyration (Rg) is the root-mean-square distance of Cα atoms from their centroid — a single number for overall size and compactness. A globular domain of N residues has Rg ≈ 2.2·N^0.38 Å; an extended or disordered chain has a much larger Rg. The Cα contact count is the number of residue pairs whose Cα atoms are within 8 Å and are more than four positions apart in sequence — a standard proxy for tertiary packing density. The bounding box is the smallest axis-aligned box enclosing all Cα atoms.

  · Foldseek's 3Di representation compresses backbone geometry into a per-residue letter drawn from a learned twenty-state alphabet. It captures the tertiary interaction pattern around each residue — which residues are packed against it in space, regardless of where they are in sequence.

  · Accessible surface area quantifies burial. A residue with SASA near zero is packed into the hydrophobic core; one with SASA >100 Å² sits on the surface. Computed here via the Shrake–Rupley numerical algorithm with a 1.4 Å probe.

Ask how reliable the model is.

  · For AlphaFold models, the B-factor field carries pLDDT — the model's own estimate of local accuracy on a 0–100 scale. Regions with pLDDT<50 should be treated as essentially unmodeled; they often correspond to intrinsically disordered segments.

  · For experimental (PDB) structures, the B-factor (temperature factor) quantifies the positional spread of each atom in the crystal — a combination of thermal vibration and static disorder — in units of Å². High B-factors mark flexible loops or poorly resolved regions; low B-factors mark the rigid, well-ordered core.

  · PAE(i, j) answers: if I align the predicted and true structures on residue i, how far off (in Å) do I expect residue j to be? A block-diagonal PAE matrix with low values on the blocks and high values off-diagonal is the signature of a multi-domain protein with confidently predicted domains but uncertain inter-domain orientation.

Place it in context: what it resembles, what it is annotated as, and how it looks.

  · Structural nearest neighbors (via Foldseek easy-search vs the PDB). Reported per hit: target PDB id, E-value, and alignment TM-score. A TM-score above ~0.5 is the conventional threshold for 'same fold'.

  · Functional annotations link the protein to curated databases. InterPro entries identify conserved domains and families by matching the sequence against member-database signatures (Pfam, PROSITE, CDD, …). Gene Ontology (GO) terms describe molecular function, biological process, and cellular component in a controlled vocabulary. CATH places the structure in a hierarchical fold classification (Class/Architecture/Topology/Homologous-superfamily). The organism is the source species.

  · Plot images: a contact map (which residues are close in 3D, as an N×N binary image), a Ramachandran scatter (backbone torsion angles, revealing secondary-structure composition at a glance), and — for AlphaFold structures — a PAE heatmap (pairwise prediction confidence).

  · Structure images are PyMOL renders from six orthogonal camera directions. Cartoon representation draws helices as coils and strands as arrows; sticks shows the backbone as bonds; surface shows the solvent-excluded envelope. Rainbow coloring maps sequence position to hue (blue→red, N→C); chain coloring assigns a distinct color per polypeptide.